Protein AF-A0A4Q6EXR0-F1 (afdb_monomer)

Nearest PDB structures (foldseek):
  5t9a-assembly3_C  TM=2.534E-01  e=2.395E-01  Bacteroides uniformis
  8f90-assembly4_D  TM=4.554E-01  e=8.124E+00  Suipraeoptans intestinalis
  5t9g-assembly1_A  TM=2.346E-01  e=8.260E-01  Bacteroides uniformis
  8f9l-assembly2_B  TM=4.026E-01  e=9.371E+00  Gemella massiliensis

Foldseek 3Di:
DDDDDDPDPDDPDPPPPPPPPDQDWFDDDQWQKTWDFKWKFWDDADAFPFFRVWHFKIKIKIKIWMAGPPPRATDFQFFKFKDQVPDTADWPDRTQHPRNMTMGMDMGGDQLQEEWAWEWGKIKIATPDPIHDITIWIWTATRNDGTGVRIGGCSGVNGDPRHDYDRDDDDPRDPQFAKDWFKKKWKWFADPQKIKIKIKTWIWGWHAYPVRDIDTHTTQGHFWFKKKFKWWQDPVGIGTQWDIDTDGGQIGDRNMGMDMDMIGGPDDDDQAIWIKMWIKIQTPGPPPSHGIWTFIFTQGGNPDRMTIDIGTTPTDDPPDPDPPPPPD

Secondary structure (DSSP, 8-state):
--------------------PPP--B--TT-SEEEPPPEEEEEP--B-SS-TTSBSEEEEEEEEEEEETTT--B--S-BEEEEETTEEPPBS-SB--TTSEEEEEEEEE--TTSPP-PEEEEEEEEE-SSS--EEEEEEEE-TTS-BGGGEEEHHHH---TT-EESS---PPPPTTSEEEEEEEEEEEEEETTEEEEEEEEEEEEEEE-TTS-EEEEEP-S-EEEEEEEEEEEETTEEEE-BPPEEEEEEEEETTEEEEEEEEEB-S---TTPEEEEEEEEEE--TTS-SPPEEEEEEEEE--SSEEEEEEE-EEPPPS--PPP----

Sequence (328 aa):
MRISSLLVLCLLMAQGCSRGGPAELAGGAGATFLSDPVTGEADETVSAAAFSDIPKERLINFTACLKDVAVQQSVVGVPFKVMNGSQALPMRTSLSDQAGCVRWTETFAFEATRKETFYEIERTIQATAQHQGEITVKLGINPWLKGSAAVRDLSVRGAPETSKIGQSAAQPADDSVGLLVEAVDTNLDIRGAAAQLRLSFEPKLRRLDLSGAAVNQPLTKGSFNVRAQVLAITPEGTVPFTSELSVAAAEFKASNVRVEGDVKLLRKIRRESTLELDFVAEPLDSTGQLKAVHGRVPLGRLSGLSLSARRELKIEKSPYAAPAANLS

Mean predicted aligned error: 9.79 Å

Structure (mmCIF, N/CA/C/O backbone):
data_AF-A0A4Q6EXR0-F1
#
_entry.id   AF-A0A4Q6EXR0-F1
#
loop_
_atom_site.group_PDB
_atom_site.id
_atom_site.type_symbol
_atom_site.label_atom_id
_atom_site.label_alt_id
_atom_site.label_comp_id
_atom_site.label_asym_id
_atom_site.label_entity_id
_atom_site.label_seq_id
_atom_site.pdbx_PDB_ins_code
_atom_site.Cartn_x
_atom_site.Cartn_y
_atom_site.Cartn_z
_atom_site.occupancy
_atom_site.B_iso_or_equiv
_atom_site.auth_seq_id
_atom_site.auth_comp_id
_atom_site.auth_asym_id
_atom_site.auth_atom_id
_atom_site.pdbx_PDB_model_num
ATOM 1 N N . MET A 1 1 ? 34.438 -55.466 37.076 1.00 38.88 1 MET A N 1
ATOM 2 C CA . MET A 1 1 ? 35.371 -54.328 37.233 1.00 38.88 1 MET A CA 1
ATOM 3 C C . MET A 1 1 ? 34.997 -53.279 36.189 1.00 38.88 1 MET A C 1
ATOM 5 O O . MET A 1 1 ? 34.976 -53.649 35.027 1.00 38.88 1 MET A O 1
ATOM 9 N N . ARG A 1 2 ? 34.704 -52.039 36.636 1.00 40.00 2 ARG A N 1
ATOM 10 C CA . ARG A 1 2 ? 34.446 -50.773 35.887 1.00 40.00 2 ARG A CA 1
ATOM 11 C C . ARG A 1 2 ? 33.219 -50.801 34.948 1.00 40.00 2 ARG A C 1
ATOM 13 O O . ARG A 1 2 ? 33.273 -51.453 33.921 1.00 40.00 2 ARG A O 1
ATOM 20 N N . ILE A 1 3 ? 32.028 -50.271 35.261 1.00 47.53 3 ILE A N 1
ATOM 21 C CA . ILE A 1 3 ? 31.556 -48.996 35.863 1.00 47.53 3 ILE A CA 1
ATOM 22 C C . ILE A 1 3 ? 31.913 -47.751 35.025 1.00 47.53 3 ILE A C 1
ATOM 24 O O . ILE A 1 3 ? 33.088 -47.464 34.822 1.00 47.53 3 ILE A O 1
ATOM 28 N N . SER A 1 4 ? 30.853 -47.007 34.668 1.00 47.31 4 SER A N 1
ATOM 29 C CA . SER A 1 4 ? 30.782 -45.562 34.378 1.00 47.31 4 SER A CA 1
ATOM 30 C C . SER A 1 4 ? 30.910 -45.088 32.930 1.00 47.31 4 SER A C 1
ATOM 32 O O . SER A 1 4 ? 32.007 -44.884 32.426 1.00 47.31 4 SER A O 1
ATOM 34 N N . SER A 1 5 ? 29.765 -44.749 32.327 1.00 48.91 5 SER A N 1
ATOM 35 C CA . SER A 1 5 ? 29.552 -43.484 31.591 1.00 48.91 5 SER A CA 1
ATOM 36 C C . SER A 1 5 ? 28.054 -43.299 31.335 1.00 48.91 5 SER A C 1
ATOM 38 O O . SER A 1 5 ? 27.548 -43.497 30.238 1.00 48.91 5 SER A O 1
ATOM 40 N N . LEU A 1 6 ? 27.334 -42.985 32.412 1.00 51.06 6 LEU A N 1
ATOM 41 C CA . LEU A 1 6 ? 25.896 -42.728 32.447 1.00 51.06 6 LEU A CA 1
ATOM 42 C C . LEU A 1 6 ? 25.730 -41.380 33.159 1.00 51.06 6 LEU A C 1
ATOM 44 O O . LEU A 1 6 ? 25.493 -41.336 34.359 1.00 51.06 6 LEU A O 1
ATOM 48 N N . LEU A 1 7 ? 26.048 -40.283 32.459 1.00 51.28 7 LEU A N 1
ATOM 49 C CA . LEU A 1 7 ? 26.020 -38.931 33.037 1.00 51.28 7 LEU A CA 1
ATOM 50 C C . LEU A 1 7 ? 26.013 -37.826 31.962 1.00 51.28 7 LEU A C 1
ATOM 52 O O . LEU A 1 7 ? 26.856 -36.943 31.964 1.00 51.28 7 LEU A O 1
ATOM 56 N N . VAL A 1 8 ? 25.057 -37.867 31.027 1.00 52.81 8 VAL A N 1
ATOM 57 C CA . VAL A 1 8 ? 24.700 -36.704 30.179 1.00 52.81 8 VAL A CA 1
ATOM 58 C C . VAL A 1 8 ? 23.183 -36.698 29.942 1.00 52.81 8 VAL A C 1
ATOM 60 O O . VAL A 1 8 ? 22.704 -36.779 28.817 1.00 52.81 8 VAL A O 1
ATOM 63 N N . LEU A 1 9 ? 22.393 -36.697 31.019 1.00 48.09 9 LEU A N 1
ATOM 64 C CA . LEU A 1 9 ? 20.929 -36.624 30.926 1.00 48.09 9 LEU A CA 1
ATOM 65 C C . LEU A 1 9 ? 20.337 -35.900 32.146 1.00 48.09 9 LEU A C 1
ATOM 67 O O . LEU A 1 9 ? 19.616 -36.501 32.928 1.00 48.09 9 LEU A O 1
ATOM 71 N N . CYS A 1 10 ? 20.702 -34.629 32.358 1.00 49.69 10 CYS A N 1
ATOM 72 C CA . CYS A 1 10 ? 20.098 -33.788 33.408 1.00 49.69 10 CYS A CA 1
ATOM 73 C C . CYS A 1 10 ? 20.337 -32.278 33.180 1.00 49.69 10 CYS A C 1
ATOM 75 O O . CYS A 1 10 ? 20.777 -31.568 34.076 1.00 49.69 10 CYS A O 1
ATOM 77 N N . LEU A 1 11 ? 20.091 -31.770 31.966 1.00 46.53 11 LEU A N 1
ATOM 78 C CA . LEU A 1 11 ? 20.246 -30.334 31.654 1.00 46.53 11 LEU A CA 1
ATOM 79 C C . LEU A 1 11 ? 19.143 -29.798 30.720 1.00 46.53 11 LEU A C 1
ATOM 81 O O . LEU A 1 11 ? 19.375 -28.940 29.879 1.00 46.53 11 LEU A O 1
ATOM 85 N N . LEU A 1 12 ? 17.918 -30.310 30.875 1.00 53.00 12 LEU A N 1
ATOM 86 C CA . LEU A 1 12 ? 16.727 -29.854 30.148 1.00 53.00 12 LEU A CA 1
ATOM 87 C C . LEU A 1 12 ? 15.515 -29.839 31.091 1.00 53.00 12 LEU A C 1
ATOM 89 O O . LEU A 1 12 ? 14.684 -30.719 30.972 1.00 53.00 12 LEU A O 1
ATOM 93 N N . MET A 1 13 ? 15.422 -28.904 32.044 1.00 52.50 13 MET A N 1
ATOM 94 C CA . MET A 1 13 ? 14.148 -28.519 32.700 1.00 52.50 13 MET A CA 1
ATOM 95 C C . MET A 1 13 ? 14.311 -27.206 33.496 1.00 52.50 13 MET A C 1
ATOM 97 O O . MET A 1 13 ? 14.107 -27.160 34.704 1.00 52.50 13 MET A O 1
ATOM 101 N N . ALA A 1 14 ? 14.705 -26.116 32.839 1.00 50.25 14 ALA A N 1
ATOM 102 C CA . ALA A 1 14 ? 14.593 -24.777 33.433 1.00 50.25 14 ALA A CA 1
ATOM 103 C C . ALA A 1 14 ? 14.253 -23.715 32.376 1.00 50.25 14 ALA A C 1
ATOM 105 O O . ALA A 1 14 ? 14.787 -22.613 32.376 1.00 50.25 14 ALA A O 1
ATOM 106 N N . GLN A 1 15 ? 13.346 -24.047 31.455 1.00 48.62 15 GLN A N 1
ATOM 107 C CA . GLN A 1 15 ? 12.577 -23.034 30.732 1.00 48.62 15 GLN A CA 1
ATOM 108 C C . GLN A 1 15 ? 11.402 -22.665 31.639 1.00 48.62 15 GLN A C 1
ATOM 110 O O . GLN A 1 15 ? 10.310 -23.224 31.540 1.00 48.62 15 GLN A O 1
ATOM 115 N N . GLY A 1 16 ? 11.671 -21.778 32.600 1.00 46.38 16 GLY A N 1
ATOM 116 C CA . GLY A 1 16 ? 10.631 -21.125 33.375 1.00 46.38 16 GLY A CA 1
ATOM 117 C C . GLY A 1 16 ? 9.731 -20.367 32.411 1.00 46.38 16 GLY A C 1
ATOM 118 O O . GLY A 1 16 ? 10.088 -19.291 31.939 1.00 46.38 16 GLY A O 1
ATOM 119 N N . CYS A 1 17 ? 8.571 -20.946 32.103 1.00 52.94 17 CYS A N 1
ATOM 120 C CA . CYS A 1 17 ? 7.465 -20.220 31.508 1.00 52.94 17 CYS A CA 1
ATOM 121 C C . CYS A 1 17 ? 7.062 -19.137 32.511 1.00 52.94 17 CYS A C 1
ATOM 123 O O . CYS A 1 17 ? 6.238 -19.375 33.394 1.00 52.94 17 CYS A O 1
ATOM 125 N N . SER A 1 18 ? 7.668 -17.955 32.391 1.00 45.12 18 SER A N 1
ATOM 126 C CA . SER A 1 18 ? 7.102 -16.716 32.903 1.00 45.12 18 SER A CA 1
ATOM 127 C C . SER A 1 18 ? 5.773 -16.533 32.178 1.00 45.12 18 SER A C 1
ATOM 129 O O . SER A 1 18 ? 5.696 -15.970 31.087 1.00 45.12 18 SER A O 1
ATOM 131 N N . ARG A 1 19 ? 4.718 -17.139 32.730 1.00 46.19 19 ARG A N 1
ATOM 132 C CA . ARG A 1 19 ? 3.349 -16.768 32.408 1.00 46.19 19 ARG A CA 1
ATOM 133 C C . ARG A 1 19 ? 3.259 -15.301 32.789 1.00 46.19 19 ARG A C 1
ATOM 135 O O . ARG A 1 19 ? 3.306 -14.983 33.976 1.00 46.19 19 ARG A O 1
ATOM 142 N N . GLY A 1 20 ? 3.187 -14.435 31.777 1.00 42.69 20 GLY A N 1
ATOM 143 C CA . GLY A 1 20 ? 2.791 -13.048 31.967 1.00 42.69 20 GLY A CA 1
ATOM 144 C C . GLY A 1 20 ? 1.595 -13.022 32.914 1.00 42.69 20 GLY A C 1
ATOM 145 O O . GLY A 1 20 ? 0.695 -13.860 32.786 1.00 42.69 20 GLY A O 1
ATOM 146 N N . GLY A 1 21 ? 1.662 -12.153 33.923 1.00 45.41 21 GLY A N 1
ATOM 147 C CA . GLY A 1 21 ? 0.609 -12.022 34.922 1.00 45.41 21 GLY A CA 1
ATOM 148 C C . GLY A 1 21 ? -0.765 -11.844 34.264 1.00 45.41 21 GLY A C 1
ATOM 149 O O . GLY A 1 21 ? -0.837 -11.476 33.087 1.00 45.41 21 GLY A O 1
ATOM 150 N N . PRO A 1 22 ? -1.857 -12.145 34.988 1.00 51.88 22 PRO A N 1
ATOM 151 C CA . PRO A 1 22 ? -3.204 -11.928 34.474 1.00 51.88 22 PRO A CA 1
ATOM 152 C C . PRO A 1 22 ? -3.295 -10.502 33.929 1.00 51.88 22 PRO A C 1
ATOM 154 O O . PRO A 1 22 ? -2.917 -9.560 34.622 1.00 51.88 22 PRO A O 1
ATOM 157 N N . ALA A 1 23 ? -3.713 -10.377 32.667 1.00 54.84 23 ALA A N 1
ATOM 158 C CA . ALA A 1 23 ? -3.855 -9.092 32.002 1.00 54.84 23 ALA A CA 1
ATOM 159 C C . ALA A 1 23 ? -4.696 -8.171 32.893 1.00 54.84 23 ALA A C 1
ATOM 161 O O . ALA A 1 23 ? -5.837 -8.501 33.219 1.00 54.84 23 ALA A O 1
ATOM 162 N N . GLU A 1 24 ? -4.103 -7.065 33.333 1.00 55.72 24 GLU A N 1
ATOM 163 C CA . GLU A 1 24 ? -4.786 -6.075 34.151 1.00 55.72 24 GLU A CA 1
ATOM 164 C C . GLU A 1 24 ? -5.879 -5.444 33.283 1.00 55.72 24 GLU A C 1
ATOM 166 O O . GLU A 1 24 ? -5.607 -4.817 32.258 1.00 55.72 24 GLU A O 1
ATOM 171 N N . LEU A 1 25 ? -7.134 -5.723 33.630 1.00 63.66 25 LEU A N 1
ATOM 172 C CA . LEU A 1 25 ? -8.294 -5.206 32.914 1.00 63.66 25 LEU A CA 1
ATOM 173 C C . LEU A 1 25 ? -8.310 -3.682 33.064 1.00 63.66 25 LEU A C 1
ATOM 175 O O . LEU A 1 25 ? -8.072 -3.165 34.155 1.00 63.66 25 LEU A O 1
ATOM 179 N N . ALA A 1 26 ? -8.592 -2.960 31.978 1.00 64.38 26 ALA A N 1
ATOM 180 C CA . ALA A 1 26 ? -8.622 -1.501 31.994 1.00 64.38 26 ALA A CA 1
ATOM 181 C C . ALA A 1 26 ? -9.776 -1.002 32.887 1.00 64.38 26 ALA A C 1
ATOM 183 O O . ALA A 1 26 ? -10.931 -0.956 32.461 1.00 64.38 26 ALA A O 1
ATOM 184 N N . GLY A 1 27 ? -9.460 -0.665 34.140 1.00 61.44 27 GLY A N 1
ATOM 185 C CA . GLY A 1 27 ? -10.360 -0.024 35.097 1.00 61.44 27 GLY A CA 1
ATOM 186 C C . GLY A 1 27 ? -10.093 1.479 35.167 1.00 61.44 27 GLY A C 1
ATOM 187 O O . GLY A 1 27 ? -8.946 1.908 35.273 1.00 61.44 27 GLY A O 1
ATOM 188 N N . GLY A 1 28 ? -11.150 2.286 35.089 1.00 72.50 28 GLY A N 1
ATOM 189 C CA . GLY A 1 28 ? -11.081 3.744 35.200 1.00 72.50 28 GLY A CA 1
ATOM 190 C C . GLY A 1 28 ? -11.600 4.250 36.546 1.00 72.50 28 GLY A C 1
ATOM 191 O O . GLY A 1 28 ? -12.336 3.556 37.251 1.00 72.50 28 GLY A O 1
ATOM 192 N N . ALA A 1 29 ? -11.214 5.472 36.921 1.00 74.06 29 ALA A N 1
ATOM 193 C CA . ALA A 1 29 ? -11.637 6.081 38.179 1.00 74.06 29 ALA A CA 1
ATOM 194 C C . ALA A 1 29 ? -13.172 6.213 38.233 1.00 74.06 29 ALA A C 1
ATOM 196 O O . ALA A 1 29 ? -13.780 6.897 37.413 1.00 74.06 29 ALA A O 1
ATOM 197 N N . GLY A 1 30 ? -13.804 5.544 39.203 1.00 86.88 30 GLY A N 1
ATOM 198 C CA . GLY A 1 30 ? -15.260 5.565 39.385 1.00 86.88 30 GLY A CA 1
ATOM 199 C C . GLY A 1 30 ? -16.055 4.702 38.397 1.00 86.88 30 GLY A C 1
ATOM 200 O O . GLY A 1 30 ? -17.284 4.763 38.411 1.00 86.88 30 GLY A O 1
ATOM 201 N N . ALA A 1 31 ? -15.393 3.897 37.557 1.00 94.31 31 ALA A N 1
ATOM 202 C CA . ALA A 1 31 ? -16.069 2.965 36.664 1.00 94.31 31 ALA A CA 1
ATOM 203 C C . ALA A 1 31 ? -16.613 1.749 37.430 1.00 94.31 31 ALA A C 1
ATOM 205 O O . ALA A 1 31 ? -15.899 1.076 38.168 1.00 94.31 31 ALA A O 1
ATOM 206 N N . THR A 1 32 ? -17.889 1.441 37.213 1.00 96.38 32 THR A N 1
ATOM 207 C CA . THR A 1 32 ? -18.558 0.225 37.739 1.00 96.38 32 THR A CA 1
ATOM 208 C C . THR A 1 32 ? -18.461 -0.966 36.780 1.00 96.38 32 THR A C 1
ATOM 210 O O . THR A 1 32 ? -19.086 -2.004 36.982 1.00 96.38 32 THR A O 1
ATOM 213 N N . PHE A 1 33 ? -17.684 -0.808 35.715 1.00 96.38 33 PHE A N 1
ATOM 214 C CA . PHE A 1 33 ? -17.473 -1.792 34.668 1.00 96.38 33 PHE A CA 1
ATOM 215 C C . PHE A 1 33 ? -16.001 -1.785 34.246 1.00 96.38 33 PHE A C 1
ATOM 217 O O . PHE A 1 33 ? -15.275 -0.817 34.472 1.00 96.38 33 PHE A O 1
ATOM 224 N N . LEU A 1 34 ? -15.578 -2.879 33.628 1.00 95.62 34 LEU A N 1
ATOM 225 C CA . LEU A 1 34 ? -14.254 -3.073 33.051 1.00 95.62 34 LEU A CA 1
ATOM 226 C C . LEU A 1 34 ? -14.391 -3.565 31.609 1.00 95.62 34 LEU A C 1
ATOM 228 O O . LEU A 1 34 ? -15.435 -4.107 31.239 1.00 95.62 34 LEU A O 1
ATOM 232 N N . SER A 1 35 ? -13.352 -3.382 30.795 1.00 95.38 35 SER A N 1
ATOM 233 C CA . SER A 1 35 ? -13.303 -3.938 29.437 1.00 95.38 35 SER A CA 1
ATOM 234 C C . SER A 1 35 ? -12.391 -5.153 29.387 1.00 95.38 35 SER A C 1
ATOM 236 O O . SER A 1 35 ? -11.255 -5.102 29.862 1.00 95.38 35 SER A O 1
ATOM 238 N N . ASP A 1 36 ? -12.865 -6.209 28.732 1.00 94.81 36 ASP A N 1
ATOM 239 C CA . ASP A 1 36 ? -11.988 -7.218 28.145 1.00 94.81 36 ASP A CA 1
ATOM 240 C C . ASP A 1 36 ? -11.068 -6.565 27.092 1.00 94.81 36 ASP A C 1
ATOM 242 O O . ASP A 1 36 ? -11.384 -5.475 26.596 1.00 94.81 36 ASP A O 1
ATOM 246 N N . PRO A 1 37 ? -9.946 -7.214 26.724 1.00 95.00 37 PRO A N 1
ATOM 247 C CA . PRO A 1 37 ? -9.026 -6.680 25.728 1.00 95.00 37 PRO A CA 1
ATOM 248 C C . PRO A 1 37 ? -9.751 -6.284 24.444 1.00 95.00 37 PRO A C 1
ATOM 250 O O . PRO A 1 37 ? -10.480 -7.087 23.853 1.00 95.00 37 PRO A O 1
ATOM 253 N N . VAL A 1 38 ? -9.537 -5.047 24.007 1.00 96.19 38 VAL A N 1
ATOM 254 C CA . VAL A 1 38 ? -10.178 -4.531 22.802 1.00 96.19 38 VAL A CA 1
ATOM 255 C C . VAL A 1 38 ? -9.613 -5.258 21.592 1.00 96.19 38 VAL A C 1
ATOM 257 O O . VAL A 1 38 ? -8.400 -5.386 21.407 1.00 96.19 38 VAL A O 1
ATOM 260 N N . THR A 1 39 ? -10.515 -5.722 20.738 1.00 96.56 39 THR A N 1
ATOM 261 C CA . THR A 1 39 ? -10.175 -6.327 19.452 1.00 96.56 39 THR A CA 1
ATOM 262 C C . THR A 1 39 ? -10.633 -5.413 18.331 1.00 96.56 39 THR A C 1
ATOM 264 O O . THR A 1 39 ? -11.492 -4.548 18.518 1.00 96.56 39 THR A O 1
ATOM 267 N N . GLY A 1 40 ? -10.069 -5.592 17.145 1.00 95.56 40 GLY A N 1
ATOM 268 C CA . GLY A 1 40 ? -10.618 -4.954 15.967 1.00 95.56 40 GLY A CA 1
ATOM 269 C C . GLY A 1 40 ? -10.225 -5.675 14.700 1.00 95.56 40 GLY A C 1
ATOM 270 O O . GLY A 1 40 ? -9.273 -6.448 14.695 1.00 95.56 40 GLY A O 1
ATOM 271 N N . GLU A 1 41 ? -10.981 -5.426 13.643 1.00 95.00 41 GLU A N 1
ATOM 272 C CA . GLU A 1 41 ? -10.762 -5.994 12.322 1.00 95.00 41 GLU A CA 1
ATOM 273 C C . GLU A 1 41 ? -10.633 -4.855 11.316 1.00 95.00 41 GLU A C 1
ATOM 275 O O . GLU A 1 41 ? -11.490 -3.973 11.234 1.00 95.00 41 GLU A O 1
ATOM 280 N N . ALA A 1 42 ? -9.515 -4.851 10.594 1.00 92.69 42 ALA A N 1
ATOM 281 C CA . ALA A 1 42 ? -9.250 -3.890 9.540 1.00 92.69 42 ALA A CA 1
ATOM 282 C C . ALA A 1 42 ? -9.763 -4.417 8.196 1.00 92.69 42 ALA A C 1
ATOM 284 O O . ALA A 1 42 ? -9.252 -5.421 7.685 1.00 92.69 42 ALA A O 1
ATOM 285 N N . ASP A 1 43 ? -10.724 -3.695 7.623 1.00 87.81 43 ASP A N 1
ATOM 286 C CA . ASP A 1 43 ? -11.343 -3.998 6.334 1.00 87.81 43 ASP A CA 1
ATOM 287 C C . ASP A 1 43 ? -10.692 -3.215 5.184 1.00 87.81 43 ASP A C 1
ATOM 289 O O . ASP A 1 43 ? -9.869 -2.312 5.374 1.00 87.81 43 ASP A O 1
ATOM 293 N N . GLU A 1 44 ? -11.005 -3.599 3.946 1.00 70.38 44 GLU A N 1
ATOM 294 C CA . GLU A 1 44 ? -10.554 -2.873 2.757 1.00 70.38 44 GLU A CA 1
ATOM 295 C C . GLU A 1 44 ? -11.186 -1.486 2.637 1.00 70.38 44 GLU A C 1
ATOM 297 O O . GLU A 1 44 ? -12.238 -1.194 3.202 1.00 70.38 44 GLU A O 1
ATOM 302 N N . THR A 1 45 ? -10.493 -0.601 1.925 1.00 69.62 45 THR A N 1
ATOM 303 C CA . THR A 1 45 ? -10.755 0.834 1.948 1.00 69.62 45 THR A CA 1
ATOM 304 C C . THR A 1 45 ? -10.905 1.488 0.606 1.00 69.62 45 THR A C 1
ATOM 306 O O . THR A 1 45 ? -10.625 0.907 -0.438 1.00 69.62 45 THR A O 1
ATOM 309 N N . VAL A 1 46 ? -11.346 2.746 0.678 1.00 62.38 46 VAL A N 1
ATOM 310 C CA . VAL A 1 46 ? -11.378 3.695 -0.424 1.00 62.38 46 VAL A CA 1
ATOM 311 C C . VAL A 1 46 ? -9.956 3.885 -0.945 1.00 62.38 46 VAL A C 1
ATOM 313 O O . VAL A 1 46 ? -9.080 4.471 -0.302 1.00 62.38 46 VAL A O 1
ATOM 316 N N . SER A 1 47 ? -9.714 3.324 -2.116 1.00 63.38 47 SER A N 1
ATOM 317 C CA . SER A 1 47 ? -8.439 3.401 -2.800 1.00 63.38 47 SER A CA 1
ATOM 318 C C . SER A 1 47 ? -8.291 4.699 -3.594 1.00 63.38 47 SER A C 1
ATOM 320 O O . SER A 1 47 ? -9.276 5.390 -3.868 1.00 63.38 47 SER A O 1
ATOM 322 N N . ALA A 1 48 ? -7.070 5.037 -4.020 1.00 62.72 48 ALA A N 1
ATOM 323 C CA . ALA A 1 48 ? -6.886 6.121 -4.985 1.00 62.72 48 ALA A CA 1
ATOM 324 C C . ALA A 1 48 ? -7.677 5.842 -6.282 1.00 62.72 48 A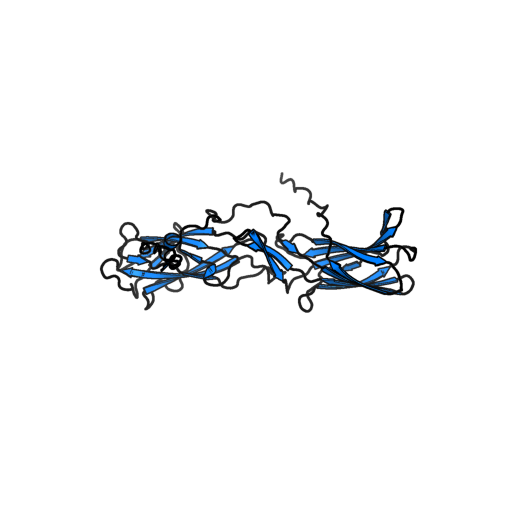LA A C 1
ATOM 326 O O . ALA A 1 48 ? -7.775 4.695 -6.716 1.00 62.72 48 ALA A O 1
ATOM 327 N N . ALA A 1 49 ? -8.225 6.894 -6.908 1.00 68.31 49 ALA A N 1
ATOM 328 C CA . ALA A 1 49 ? -9.034 6.765 -8.125 1.00 68.31 49 ALA A CA 1
ATOM 329 C C . ALA A 1 49 ? -8.246 6.154 -9.298 1.00 68.31 49 ALA A C 1
ATOM 331 O O . ALA A 1 49 ? -8.801 5.368 -10.058 1.00 68.31 49 ALA A O 1
ATOM 332 N N . ALA A 1 50 ? -6.954 6.485 -9.417 1.00 75.62 50 ALA A N 1
ATOM 333 C CA . ALA A 1 50 ? -6.076 5.913 -10.435 1.00 75.62 50 ALA A CA 1
ATOM 334 C C . ALA A 1 50 ? -5.528 4.538 -10.010 1.00 75.62 50 ALA A C 1
ATOM 336 O O . ALA A 1 50 ? -5.668 3.565 -10.741 1.00 75.62 50 ALA A O 1
ATOM 337 N N . PHE A 1 51 ? -4.952 4.424 -8.811 1.00 84.81 51 PHE A N 1
ATOM 338 C CA . PHE A 1 51 ? -4.313 3.196 -8.326 1.00 84.81 51 PHE A CA 1
ATOM 339 C C . PHE A 1 51 ? -5.132 2.547 -7.209 1.00 84.81 51 PHE A C 1
ATOM 341 O O . PHE A 1 51 ? -4.919 2.831 -6.029 1.00 84.81 51 PHE A O 1
ATOM 348 N N . SER A 1 52 ? -6.061 1.651 -7.564 1.00 84.50 52 SER A N 1
ATOM 349 C CA . SER A 1 52 ? -6.957 1.074 -6.554 1.00 84.50 52 SER A CA 1
ATOM 350 C C . SER A 1 52 ? -6.259 0.145 -5.549 1.00 84.50 52 SER A C 1
ATOM 352 O O . SER A 1 52 ? -6.783 -0.140 -4.479 1.00 84.50 52 SER A O 1
ATOM 354 N N . ASP A 1 53 ? -5.068 -0.341 -5.889 1.00 87.06 53 ASP A N 1
ATOM 355 C CA . ASP A 1 53 ? -4.283 -1.225 -5.021 1.00 87.06 53 ASP A CA 1
ATOM 356 C C . ASP A 1 53 ? -3.496 -0.457 -3.950 1.00 87.06 53 ASP A C 1
ATOM 358 O O . ASP A 1 53 ? -2.865 -1.068 -3.085 1.00 87.06 53 ASP A O 1
ATOM 362 N N . ILE A 1 54 ? -3.538 0.880 -4.005 1.00 87.94 54 ILE A N 1
ATOM 363 C CA . ILE A 1 54 ? -2.871 1.778 -3.068 1.00 87.94 54 ILE A CA 1
ATOM 364 C C . ILE A 1 54 ? -3.938 2.396 -2.156 1.00 87.94 54 ILE A C 1
ATOM 366 O O . ILE A 1 54 ? -4.612 3.363 -2.537 1.00 87.94 54 ILE A O 1
ATOM 370 N N . PRO A 1 55 ? -4.143 1.821 -0.958 1.00 86.50 55 PRO A N 1
ATOM 371 C CA . PRO A 1 55 ? -5.086 2.361 0.009 1.00 86.50 55 PRO A CA 1
ATOM 372 C C . PRO A 1 55 ? -4.566 3.684 0.580 1.00 86.50 55 PRO A C 1
ATOM 374 O O . PRO A 1 55 ? -3.380 3.823 0.873 1.00 86.50 55 PRO A O 1
ATOM 377 N N . LYS A 1 56 ? -5.473 4.642 0.775 1.00 86.62 56 LYS A N 1
ATOM 378 C CA . LYS A 1 56 ? -5.183 5.910 1.473 1.00 86.62 56 LYS A CA 1
ATOM 379 C C . LYS A 1 56 ? -5.680 5.934 2.901 1.00 86.62 56 LYS A C 1
ATOM 381 O O . LYS A 1 56 ? -5.242 6.737 3.715 1.00 86.62 56 LYS A O 1
ATOM 386 N N . GLU A 1 57 ? -6.661 5.100 3.172 1.00 90.12 57 GLU A N 1
ATOM 387 C CA . GLU A 1 57 ? -7.349 5.045 4.442 1.00 90.12 57 GLU A CA 1
ATOM 388 C C . GLU A 1 57 ? -7.449 3.589 4.869 1.00 90.12 57 GLU A C 1
ATOM 390 O O . GLU A 1 57 ? -7.314 2.696 4.032 1.00 90.12 57 GLU A O 1
ATOM 395 N N . ARG A 1 58 ? -7.675 3.324 6.155 1.00 92.25 58 ARG A N 1
ATOM 396 C CA . ARG A 1 58 ? -8.049 2.009 6.680 1.00 92.25 58 ARG A CA 1
ATOM 397 C C . ARG A 1 58 ? -9.317 2.126 7.520 1.00 92.25 58 ARG A C 1
ATOM 399 O O . ARG A 1 58 ? -9.315 2.894 8.475 1.00 92.25 58 ARG A O 1
ATOM 406 N N . LEU A 1 59 ? -10.367 1.376 7.185 1.00 93.50 59 LEU A N 1
ATOM 407 C CA . LEU A 1 59 ? -11.565 1.253 8.012 1.00 93.50 59 LEU A CA 1
ATOM 408 C C . LEU A 1 59 ? -11.313 0.162 9.047 1.00 93.50 59 LEU A C 1
ATOM 410 O O . LEU A 1 59 ? -10.904 -0.943 8.687 1.00 93.50 59 LEU A O 1
ATOM 414 N N . ILE A 1 60 ? -11.532 0.472 10.318 1.00 95.06 60 ILE A N 1
ATOM 415 C CA . ILE A 1 60 ? -11.299 -0.462 11.415 1.00 95.06 60 ILE A CA 1
ATOM 416 C C . ILE A 1 60 ? -12.554 -0.560 12.261 1.00 95.06 60 ILE A C 1
ATOM 418 O O . ILE A 1 60 ? -13.050 0.444 12.772 1.00 95.06 60 ILE A O 1
ATOM 422 N N . ASN A 1 61 ? -13.040 -1.787 12.416 1.00 95.69 61 ASN A N 1
ATOM 423 C CA . ASN A 1 61 ? -14.167 -2.115 13.271 1.00 95.69 61 ASN A CA 1
ATOM 424 C C . ASN A 1 61 ? -13.641 -2.588 14.618 1.00 95.69 61 ASN A C 1
ATOM 426 O O . ASN A 1 61 ? -13.012 -3.640 14.701 1.00 95.69 61 ASN A O 1
ATOM 430 N N . PHE A 1 62 ? -13.905 -1.828 15.671 1.00 97.44 62 PHE A N 1
ATOM 431 C CA . PHE A 1 62 ? -13.489 -2.159 17.026 1.00 97.44 62 PHE A CA 1
ATOM 432 C C . PHE A 1 62 ? -14.602 -2.869 17.787 1.00 97.44 62 PHE A C 1
ATOM 434 O O . PHE A 1 62 ? -15.789 -2.594 17.595 1.00 97.44 62 PHE A O 1
ATOM 441 N N . THR A 1 63 ? -14.208 -3.763 18.688 1.00 97.69 63 THR A N 1
ATOM 442 C CA . THR A 1 63 ? -15.101 -4.433 19.632 1.00 97.69 63 THR A CA 1
ATOM 443 C C . THR A 1 63 ? -14.476 -4.421 21.022 1.00 97.69 63 THR A C 1
ATOM 445 O O . THR A 1 63 ? -13.365 -4.919 21.214 1.00 97.69 63 THR A O 1
ATOM 448 N N . ALA A 1 64 ? -15.217 -3.892 21.993 1.00 97.31 64 ALA A N 1
ATOM 449 C CA . ALA A 1 64 ? -14.874 -3.939 23.411 1.00 97.31 64 ALA A CA 1
ATOM 450 C C . ALA A 1 64 ? -16.020 -4.607 24.176 1.00 97.31 64 ALA A C 1
ATOM 452 O O . ALA A 1 64 ? -17.165 -4.166 24.070 1.00 97.31 64 ALA A O 1
ATOM 453 N N . CYS A 1 65 ? -15.731 -5.680 24.911 1.00 97.69 65 CYS A N 1
ATOM 454 C CA . CYS A 1 65 ? -16.728 -6.401 25.700 1.00 97.69 65 CYS A CA 1
ATOM 455 C C . CYS A 1 65 ? -16.614 -5.998 27.164 1.00 97.69 65 CYS A C 1
ATOM 457 O O . CYS A 1 65 ? -15.527 -6.014 27.736 1.00 97.69 65 CYS A O 1
ATOM 459 N N . LEU A 1 66 ? -17.735 -5.582 27.744 1.00 97.38 66 LEU A N 1
ATOM 460 C CA . LEU A 1 66 ? -17.782 -4.921 29.038 1.00 97.38 66 LEU A CA 1
ATOM 461 C C . LEU A 1 66 ? -18.329 -5.878 30.092 1.00 97.38 66 LEU A C 1
ATOM 463 O O . LEU A 1 66 ? -19.322 -6.572 29.856 1.00 97.38 66 LEU A O 1
ATOM 467 N N . LYS A 1 67 ? -17.698 -5.892 31.265 1.00 97.38 67 LYS A N 1
ATOM 468 C CA . LYS A 1 67 ? -18.129 -6.683 32.420 1.00 97.38 67 LYS A CA 1
ATOM 469 C C . LYS A 1 67 ? -18.355 -5.795 33.627 1.00 97.38 67 LYS A C 1
ATOM 471 O O . LYS A 1 67 ? -17.631 -4.827 33.836 1.00 97.38 67 LYS A O 1
ATOM 476 N N . ASP A 1 68 ? -19.350 -6.145 34.426 1.00 96.88 68 ASP A N 1
ATOM 477 C CA . ASP A 1 68 ? -19.591 -5.521 35.720 1.00 96.88 68 ASP A CA 1
ATOM 478 C C . ASP A 1 68 ? -18.444 -5.863 36.683 1.00 96.88 68 ASP A C 1
ATOM 480 O O . ASP A 1 68 ? -18.012 -7.015 36.763 1.00 96.88 68 ASP A O 1
ATOM 484 N N . VAL A 1 69 ? -17.936 -4.872 37.417 1.00 95.12 69 VAL A N 1
ATOM 485 C CA . VAL A 1 69 ? -16.795 -5.070 38.327 1.00 95.12 69 VAL A CA 1
ATOM 486 C C . VAL A 1 69 ? -17.159 -5.961 39.519 1.00 95.12 69 VAL A C 1
ATOM 488 O O . VAL A 1 69 ? -16.333 -6.769 39.949 1.00 95.12 69 VAL A O 1
ATOM 491 N N . ALA A 1 70 ? -18.374 -5.837 40.053 1.00 94.50 70 ALA A N 1
ATOM 492 C CA . ALA A 1 70 ? -18.811 -6.541 41.252 1.00 94.50 70 ALA A CA 1
ATOM 493 C C . ALA A 1 70 ? -19.121 -8.018 40.981 1.00 94.50 70 ALA A C 1
ATOM 495 O O . ALA A 1 70 ? -18.732 -8.875 41.773 1.00 94.50 70 ALA A O 1
ATOM 496 N N . VAL A 1 71 ? -19.804 -8.326 39.873 1.00 96.31 71 VAL A N 1
ATOM 497 C CA . VAL A 1 71 ? -20.249 -9.699 39.562 1.00 96.31 71 VAL A CA 1
ATOM 498 C C . VAL A 1 71 ? -19.485 -10.368 38.420 1.00 96.31 71 VAL A C 1
ATOM 500 O O . VAL A 1 71 ? -19.678 -11.561 38.192 1.00 96.31 71 VAL A O 1
ATOM 503 N N . GLN A 1 72 ? -18.614 -9.642 37.710 1.00 94.81 72 GLN A N 1
ATOM 504 C CA . GLN A 1 72 ? -17.814 -10.151 36.583 1.00 94.81 72 GLN A CA 1
ATOM 505 C C . GLN A 1 72 ? -18.660 -10.739 35.436 1.00 94.81 72 GLN A C 1
ATOM 507 O O . GLN A 1 72 ? -18.200 -11.591 34.674 1.00 94.81 72 GLN A O 1
ATOM 512 N N . GLN A 1 73 ? -19.908 -10.279 35.300 1.00 96.69 73 GLN A N 1
ATOM 513 C CA . GLN A 1 73 ? -20.836 -10.684 34.241 1.00 96.69 73 GLN A CA 1
ATOM 514 C C . GLN A 1 73 ? -20.861 -9.656 33.111 1.00 96.69 73 GLN A C 1
ATOM 516 O O . GLN A 1 73 ? -20.643 -8.469 33.350 1.00 96.69 73 GLN A O 1
ATOM 521 N N . SER A 1 74 ? -21.157 -10.110 31.890 1.00 97.62 74 SER A N 1
ATOM 522 C CA . SER A 1 74 ? -21.332 -9.233 30.729 1.00 97.62 74 SER A CA 1
ATOM 523 C C . SER A 1 74 ? -22.399 -8.167 30.983 1.00 97.62 74 SER A C 1
ATOM 525 O O . SER A 1 74 ? -23.510 -8.475 31.416 1.00 97.62 74 SER A O 1
ATOM 527 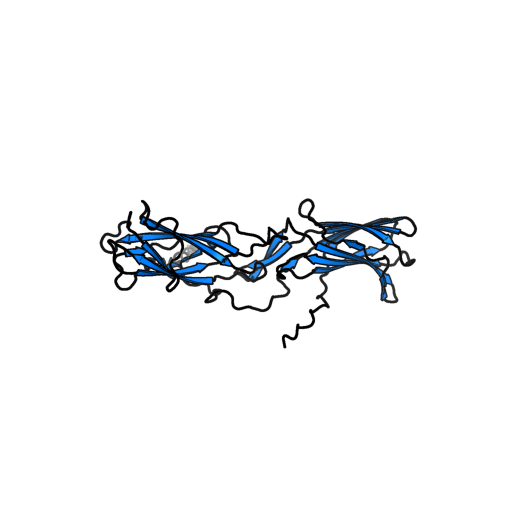N N . VAL A 1 75 ? -22.082 -6.917 30.653 1.00 97.25 75 VAL A N 1
ATOM 528 C CA . VAL A 1 75 ? -23.012 -5.789 30.762 1.00 97.25 75 VAL A CA 1
ATOM 529 C C . VAL A 1 75 ? -23.859 -5.722 29.494 1.00 97.25 75 VAL A C 1
ATOM 531 O O . VAL A 1 75 ? -23.405 -5.202 28.480 1.00 97.25 75 VAL A O 1
ATOM 534 N N . VAL A 1 76 ? -25.082 -6.255 29.523 1.00 98.00 76 VAL A N 1
ATOM 535 C CA . VAL A 1 76 ? -25.957 -6.421 28.342 1.00 98.00 76 VAL A CA 1
ATOM 536 C C . VAL A 1 76 ? -27.069 -5.371 28.303 1.00 98.00 76 VAL A C 1
ATOM 538 O O . VAL A 1 76 ? -27.726 -5.124 29.311 1.00 98.00 76 VAL A O 1
ATOM 541 N N . GLY A 1 77 ? -27.333 -4.792 27.125 1.00 97.25 77 GLY A N 1
ATOM 542 C CA . GLY A 1 77 ? -28.458 -3.876 26.907 1.00 97.25 77 GLY A CA 1
ATOM 543 C C . GLY A 1 77 ? -28.309 -2.508 27.578 1.00 97.25 77 GLY A C 1
ATOM 544 O O . GLY A 1 77 ? -29.302 -1.804 27.755 1.00 97.25 77 GLY A O 1
ATOM 545 N N . VAL A 1 78 ? -27.088 -2.126 27.952 1.00 97.06 78 VAL A N 1
ATOM 546 C CA . VAL A 1 78 ? -26.790 -0.856 28.627 1.00 97.06 78 VAL A CA 1
ATOM 547 C C . VAL A 1 78 ? -26.243 0.150 27.612 1.00 97.06 78 VAL A C 1
ATOM 549 O O . VAL A 1 78 ? -25.451 -0.237 26.748 1.00 97.06 78 VAL A O 1
ATOM 552 N N . PRO A 1 79 ? -26.641 1.434 27.680 1.00 97.38 79 PRO A N 1
ATOM 553 C CA . PRO A 1 79 ? -26.178 2.440 26.744 1.00 97.38 79 PRO A CA 1
ATOM 554 C C . PRO A 1 79 ? -24.785 2.976 27.106 1.00 97.38 79 PRO A C 1
ATOM 556 O O . PRO A 1 79 ? -24.555 3.511 28.196 1.00 97.38 79 PRO A O 1
ATOM 559 N N . PHE A 1 80 ? -23.881 2.925 26.134 1.00 97.31 80 PHE A N 1
ATOM 560 C CA . PHE A 1 80 ? -22.522 3.449 26.205 1.00 97.31 80 PHE A CA 1
ATOM 561 C C . PHE A 1 80 ? -22.255 4.464 25.093 1.00 97.31 80 PHE A C 1
ATOM 563 O O . PHE A 1 80 ? -22.931 4.494 24.062 1.00 97.31 80 PHE A O 1
ATOM 570 N N . LYS A 1 81 ? -21.226 5.284 25.305 1.00 97.19 81 LYS A N 1
ATOM 571 C CA . LYS A 1 81 ? -20.610 6.134 24.284 1.00 97.19 81 LYS A CA 1
ATOM 572 C C . LYS A 1 81 ? -19.123 5.828 24.199 1.00 97.19 81 LYS A C 1
ATOM 574 O O . LYS A 1 81 ? -18.484 5.625 25.228 1.00 97.19 81 LYS A O 1
ATOM 579 N N . VAL A 1 82 ? -18.577 5.839 22.987 1.00 97.50 82 VAL A N 1
ATOM 580 C CA . VAL A 1 82 ? -17.128 5.823 22.758 1.00 97.50 82 VAL A CA 1
ATOM 581 C C . VAL A 1 82 ? -16.699 7.224 22.352 1.00 97.50 82 VAL A C 1
ATOM 583 O O . VAL A 1 82 ? -17.270 7.806 21.432 1.00 97.50 82 VAL A O 1
ATOM 586 N N . MET A 1 83 ? -15.710 7.769 23.047 1.00 97.25 83 MET A N 1
ATOM 587 C CA . MET A 1 83 ? -15.260 9.147 22.904 1.00 97.25 83 MET A CA 1
ATOM 588 C C . MET A 1 83 ? -13.808 9.200 22.416 1.00 97.25 83 MET A C 1
ATOM 590 O O . MET A 1 83 ? -12.956 8.427 22.860 1.00 97.25 83 MET A O 1
ATOM 594 N N . ASN A 1 84 ? -13.524 10.150 21.527 1.00 95.56 84 ASN A N 1
ATOM 595 C CA . ASN A 1 84 ? -12.185 10.603 21.161 1.00 95.56 84 ASN A CA 1
ATOM 596 C C . ASN A 1 84 ? -12.010 12.030 21.707 1.00 95.56 84 ASN A C 1
ATOM 598 O O . ASN A 1 84 ? -12.484 13.001 21.109 1.00 95.56 84 ASN A O 1
ATOM 602 N N . GLY A 1 85 ? -11.426 12.149 22.902 1.00 93.00 85 GLY A N 1
ATOM 603 C CA . GLY A 1 85 ? -11.475 13.391 23.674 1.00 93.00 85 GLY A CA 1
ATOM 604 C C . GLY A 1 85 ? -12.924 13.779 23.983 1.00 93.00 85 GLY A C 1
ATOM 605 O O . GLY A 1 85 ? -13.671 13.001 24.568 1.00 93.00 85 GLY A O 1
ATOM 606 N N . SER A 1 86 ? -13.350 14.968 23.556 1.00 92.81 86 SER A N 1
ATOM 607 C CA . SER A 1 86 ? -14.730 15.443 23.750 1.00 92.81 86 SER A CA 1
ATOM 608 C C . SER A 1 86 ? -15.703 15.021 22.641 1.00 92.81 86 SER A C 1
ATOM 610 O O . SER A 1 86 ? -16.899 15.289 22.747 1.00 92.81 86 SER A O 1
ATOM 612 N N . GLN A 1 87 ? -15.224 14.378 21.572 1.00 96.00 87 GLN A N 1
ATOM 613 C CA . GLN A 1 87 ? -16.053 13.994 20.432 1.00 96.00 87 GLN A CA 1
ATOM 614 C C . GLN A 1 87 ? -16.575 12.563 20.587 1.00 96.00 87 GLN A C 1
ATOM 616 O O . GLN A 1 87 ? -15.790 11.628 20.728 1.00 96.00 87 GLN A O 1
ATOM 621 N N . ALA A 1 88 ? -17.893 12.377 20.498 1.00 95.62 88 ALA A N 1
ATOM 622 C CA . ALA A 1 88 ? -18.486 11.044 20.434 1.00 95.62 88 ALA A CA 1
ATOM 623 C C . ALA A 1 88 ? -18.260 10.420 19.049 1.00 95.62 88 ALA A C 1
ATOM 625 O O . ALA A 1 88 ? -18.511 11.057 18.023 1.00 95.62 88 ALA A O 1
ATOM 626 N N . LEU A 1 89 ? -17.793 9.175 19.027 1.00 95.56 89 LEU A N 1
ATOM 627 C CA . LEU A 1 89 ? -17.586 8.401 17.811 1.00 95.56 89 LEU A CA 1
ATOM 628 C C . LEU A 1 89 ? -18.883 7.715 17.361 1.00 95.56 89 LEU A C 1
ATOM 630 O O . LEU A 1 89 ? -19.720 7.358 18.196 1.00 95.56 89 LEU A O 1
ATOM 634 N N . PRO A 1 90 ? -19.060 7.498 16.047 1.00 92.50 90 PRO A N 1
ATOM 635 C CA . PRO A 1 90 ? -20.199 6.756 15.534 1.00 92.50 90 PRO A CA 1
ATOM 636 C C . PRO A 1 90 ? -20.128 5.294 15.992 1.00 92.50 90 PRO A C 1
ATOM 638 O O . PRO A 1 90 ? -19.196 4.555 15.671 1.00 92.50 90 PRO A O 1
ATOM 641 N N . MET A 1 91 ? -21.144 4.872 16.739 1.00 93.69 91 MET A N 1
ATOM 642 C CA . MET A 1 91 ? -21.321 3.488 17.170 1.00 93.69 91 MET A CA 1
ATOM 643 C C . MET A 1 91 ? -22.407 2.822 16.334 1.00 93.69 91 MET A C 1
ATOM 645 O O . MET A 1 91 ? -23.397 3.458 15.972 1.00 93.69 91 MET A O 1
ATOM 649 N N . ARG A 1 92 ? -22.257 1.521 16.068 1.00 87.44 92 ARG A N 1
ATOM 650 C CA . ARG A 1 92 ? -23.287 0.755 15.346 1.00 87.44 92 ARG A CA 1
ATOM 651 C C . ARG A 1 92 ? -24.591 0.685 16.143 1.00 87.44 92 ARG A C 1
ATOM 653 O O . ARG A 1 92 ? -25.676 0.763 15.573 1.00 87.44 92 ARG A O 1
ATOM 660 N N . THR A 1 93 ? -24.466 0.534 17.456 1.00 89.62 93 THR A N 1
ATOM 661 C CA . THR A 1 93 ? -25.552 0.574 18.434 1.00 89.62 93 THR A CA 1
ATOM 662 C C . THR A 1 93 ? -25.057 1.332 19.655 1.00 89.62 93 THR A C 1
ATOM 664 O O . THR A 1 93 ? -23.912 1.157 20.061 1.00 89.62 93 THR A O 1
ATOM 667 N N . SER A 1 94 ? -25.904 2.165 20.262 1.00 90.31 94 SER A N 1
ATOM 668 C CA . SER A 1 94 ? -25.576 2.790 21.550 1.00 90.31 94 SER A CA 1
ATOM 669 C C . SER A 1 94 ? -25.653 1.796 22.709 1.00 90.31 94 SER A C 1
ATOM 671 O O . SER A 1 94 ? -25.050 2.036 23.744 1.00 90.31 94 SER A O 1
ATOM 673 N N . LEU A 1 95 ? -26.376 0.684 22.544 1.00 96.00 95 LEU A N 1
ATOM 674 C CA . LEU A 1 95 ? -26.515 -0.379 23.538 1.00 96.00 95 LEU A CA 1
ATOM 675 C C . LEU A 1 95 ? -25.445 -1.458 23.351 1.00 96.00 95 LEU A C 1
ATOM 677 O O . LEU A 1 95 ? -25.137 -1.825 22.211 1.00 96.00 95 LEU A O 1
ATOM 681 N N . SER A 1 96 ? -24.946 -2.001 24.461 1.00 96.69 96 SER A N 1
ATOM 682 C CA . SER A 1 96 ? -24.179 -3.245 24.458 1.00 96.69 96 SER A CA 1
ATOM 683 C C . SER A 1 96 ? -25.041 -4.430 24.006 1.00 96.69 96 SER A C 1
ATOM 685 O O . SER A 1 96 ? -26.231 -4.523 24.323 1.00 96.69 96 SER A O 1
ATOM 687 N N . ASP A 1 97 ? -24.446 -5.332 23.226 1.00 97.31 97 ASP A N 1
ATOM 688 C CA . ASP A 1 97 ? -25.146 -6.488 22.660 1.00 97.31 97 ASP A CA 1
ATOM 689 C C . ASP A 1 97 ? -25.351 -7.629 23.679 1.00 97.31 97 ASP A C 1
ATOM 691 O O . ASP A 1 97 ? -25.048 -7.500 24.863 1.00 97.31 97 ASP A O 1
ATOM 695 N N . GLN A 1 98 ? -25.856 -8.776 23.212 1.00 97.19 98 GLN A N 1
ATOM 696 C CA . GLN A 1 98 ? -26.083 -9.965 24.045 1.00 97.19 98 GLN A CA 1
ATOM 697 C C . GLN A 1 98 ? -24.805 -10.560 24.660 1.00 97.19 98 GLN A C 1
ATOM 699 O O . GLN A 1 98 ? -24.896 -11.272 25.656 1.00 97.19 98 GLN A O 1
ATOM 704 N N . ALA A 1 99 ? -23.630 -10.281 24.092 1.00 97.06 99 ALA A N 1
ATOM 705 C CA . ALA A 1 99 ? -22.339 -10.667 24.658 1.00 97.06 99 ALA A CA 1
ATOM 706 C C . ALA A 1 99 ? -21.773 -9.596 25.615 1.00 97.06 99 ALA A C 1
ATOM 708 O O . ALA A 1 99 ? -20.747 -9.819 26.261 1.00 97.06 99 ALA A O 1
ATOM 709 N N . GLY A 1 100 ? -22.450 -8.451 25.736 1.00 97.56 100 GLY A N 1
ATOM 710 C CA . GLY A 1 100 ? -22.015 -7.292 26.507 1.00 97.56 100 GLY A CA 1
ATOM 711 C C . GLY A 1 100 ? -21.013 -6.412 25.765 1.00 97.56 100 GLY A C 1
ATOM 712 O O . GLY A 1 100 ? -20.252 -5.683 26.396 1.00 97.56 100 GLY A O 1
ATOM 713 N N . CYS A 1 101 ? -20.972 -6.483 24.433 1.00 98.19 101 CYS A N 1
ATOM 714 C CA . CYS A 1 101 ? -19.975 -5.790 23.632 1.00 98.19 101 CYS A CA 1
ATOM 715 C C . CYS A 1 101 ? -20.522 -4.521 22.980 1.00 98.19 101 CYS A C 1
ATOM 717 O O . CYS A 1 101 ? -21.645 -4.483 22.471 1.00 98.19 101 CYS A O 1
ATOM 719 N N . VAL A 1 102 ? -19.677 -3.494 22.949 1.00 97.56 102 VAL A N 1
ATOM 720 C CA . VAL A 1 102 ? -19.873 -2.257 22.194 1.00 97.56 102 VAL A CA 1
ATOM 721 C C . VAL A 1 102 ? -18.998 -2.281 20.945 1.00 97.56 102 VAL A C 1
ATOM 723 O O . VAL A 1 102 ? -17.872 -2.786 20.973 1.00 97.56 102 VAL A O 1
ATOM 726 N N . ARG A 1 103 ? -19.523 -1.757 19.832 1.00 97.50 103 ARG A N 1
ATOM 727 C CA . ARG A 1 103 ? -18.818 -1.718 18.544 1.00 97.50 103 ARG A CA 1
ATOM 728 C C . ARG A 1 103 ? -18.881 -0.339 17.917 1.00 97.50 103 ARG A C 1
ATOM 730 O O . ARG A 1 103 ? -19.957 0.258 17.814 1.00 97.50 103 ARG A O 1
ATOM 737 N N . TRP A 1 104 ? -17.732 0.128 17.458 1.00 97.06 104 TRP A N 1
ATOM 738 C CA . TRP A 1 104 ? -17.592 1.389 16.745 1.00 97.06 104 TRP A CA 1
ATOM 739 C C . TRP A 1 104 ? -16.613 1.220 15.592 1.00 97.06 104 TRP A C 1
ATOM 741 O O . TRP A 1 104 ? -15.844 0.258 15.546 1.00 97.06 104 TRP A O 1
ATOM 751 N N . THR A 1 105 ? -16.666 2.157 14.656 1.00 94.94 105 THR A N 1
ATOM 752 C CA . THR A 1 105 ? -15.849 2.108 13.451 1.00 94.94 105 THR A CA 1
ATOM 753 C C . THR A 1 105 ? -15.126 3.432 13.284 1.00 94.94 105 THR A C 1
ATOM 755 O O . THR A 1 105 ? -15.713 4.496 13.481 1.00 94.94 105 THR A O 1
ATOM 758 N N . GLU A 1 106 ? -13.853 3.369 12.909 1.00 94.50 106 GLU A N 1
ATOM 759 C CA . GLU A 1 106 ? -13.054 4.552 12.598 1.00 94.50 106 GLU A CA 1
ATOM 760 C C . GLU A 1 106 ? -12.286 4.353 11.294 1.00 94.50 106 GLU A C 1
ATOM 762 O O . GLU A 1 106 ? -11.904 3.236 10.939 1.00 94.50 106 GLU A O 1
ATOM 767 N N . THR A 1 107 ? -12.041 5.461 10.601 1.00 93.38 107 THR A N 1
ATOM 768 C CA . THR A 1 107 ? -11.242 5.495 9.378 1.00 93.38 107 THR A CA 1
ATOM 769 C C . THR A 1 107 ? -9.918 6.193 9.662 1.00 93.38 107 THR A C 1
ATOM 771 O O . THR A 1 107 ? -9.899 7.318 10.158 1.00 93.38 107 THR A O 1
ATOM 774 N N . PHE A 1 108 ? -8.808 5.540 9.327 1.00 92.25 108 PHE A N 1
ATOM 775 C CA . PHE A 1 108 ? -7.457 6.054 9.542 1.00 92.25 108 PHE A CA 1
ATOM 776 C C . PHE A 1 108 ? -6.772 6.340 8.214 1.00 92.25 108 PHE A C 1
ATOM 778 O O . PHE A 1 108 ? -6.444 5.408 7.484 1.00 92.25 108 PHE A O 1
ATOM 785 N N . ALA A 1 109 ? -6.516 7.612 7.916 1.00 90.81 109 ALA A N 1
ATOM 786 C CA . ALA A 1 109 ? -5.690 7.990 6.777 1.00 90.81 109 ALA A CA 1
ATOM 787 C C . ALA A 1 109 ? -4.224 7.591 7.006 1.00 90.81 109 ALA A C 1
ATOM 789 O O . ALA A 1 109 ? -3.686 7.761 8.102 1.00 90.81 109 ALA A O 1
ATOM 790 N N . PHE A 1 110 ? -3.574 7.070 5.967 1.00 88.81 110 PHE A N 1
ATOM 791 C CA . PHE A 1 110 ? -2.162 6.713 5.990 1.00 88.81 110 PHE A CA 1
ATOM 792 C C . PHE A 1 110 ? -1.529 6.792 4.598 1.00 88.81 110 PHE A C 1
ATOM 794 O O . PHE A 1 110 ? -2.199 6.845 3.569 1.00 88.81 110 PHE A O 1
ATOM 801 N N . GLU A 1 111 ? -0.200 6.810 4.577 1.00 87.50 111 GLU A N 1
ATOM 802 C CA . GLU A 1 111 ? 0.584 6.816 3.348 1.00 87.50 111 GLU A CA 1
ATOM 803 C C . GLU A 1 111 ? 1.139 5.407 3.105 1.00 87.50 111 GLU A C 1
ATOM 805 O O . GLU A 1 111 ? 1.986 4.923 3.860 1.00 87.50 111 GLU A O 1
ATOM 810 N N . ALA A 1 112 ? 0.654 4.727 2.063 1.00 87.88 112 ALA A N 1
ATOM 811 C CA . ALA A 1 112 ? 1.021 3.338 1.776 1.00 87.88 112 ALA A CA 1
ATOM 812 C C . ALA A 1 112 ? 2.524 3.164 1.473 1.00 87.88 112 ALA A C 1
ATOM 814 O O . ALA A 1 112 ? 3.085 2.095 1.713 1.00 87.88 112 ALA A O 1
ATOM 815 N N . THR A 1 113 ? 3.173 4.237 1.013 1.00 86.38 113 THR A N 1
ATOM 816 C CA . THR A 1 113 ? 4.614 4.375 0.758 1.00 86.38 113 THR A CA 1
ATOM 817 C C . THR A 1 113 ? 5.410 4.814 1.989 1.00 86.38 113 THR A C 1
ATOM 819 O O . THR A 1 113 ? 6.525 5.309 1.868 1.00 86.38 113 THR A O 1
ATOM 822 N N . ARG A 1 114 ? 4.887 4.661 3.205 1.00 86.38 114 ARG A N 1
ATOM 823 C CA . ARG A 1 114 ? 5.705 4.798 4.417 1.00 86.38 114 ARG A CA 1
ATOM 824 C C . ARG A 1 114 ? 6.030 3.446 5.022 1.00 86.38 114 ARG A C 1
ATOM 826 O O . ARG A 1 114 ? 5.332 2.458 4.803 1.00 86.38 114 ARG A O 1
ATOM 833 N N . LYS A 1 115 ? 7.107 3.431 5.809 1.00 87.12 115 LYS A N 1
ATOM 834 C CA . LYS A 1 115 ? 7.417 2.313 6.697 1.00 87.12 115 LYS A CA 1
ATOM 835 C C . LYS A 1 115 ? 6.233 2.075 7.636 1.00 87.12 115 LYS A C 1
ATOM 837 O O . LYS A 1 115 ? 5.737 3.025 8.246 1.00 87.12 115 LYS A O 1
ATOM 842 N N . GLU A 1 116 ? 5.824 0.815 7.755 1.00 89.88 116 GLU A N 1
ATOM 843 C CA . GLU A 1 116 ? 4.764 0.410 8.671 1.00 89.88 116 GLU A CA 1
ATOM 844 C C . GLU A 1 116 ? 5.094 0.813 10.111 1.00 89.88 116 GLU A C 1
ATOM 846 O O . GLU A 1 116 ? 6.230 0.704 10.582 1.00 89.88 116 GLU A O 1
ATOM 851 N N . THR A 1 117 ? 4.073 1.258 10.829 1.00 91.06 117 THR A N 1
ATOM 852 C CA . THR A 1 117 ? 4.169 1.634 12.238 1.00 91.06 117 THR A CA 1
ATOM 853 C C . THR A 1 117 ? 2.804 1.472 12.896 1.00 91.06 117 THR A C 1
ATOM 855 O O . THR A 1 117 ? 1.779 1.397 12.212 1.00 91.06 117 THR A O 1
ATOM 858 N N . PHE A 1 118 ? 2.795 1.411 14.224 1.00 91.94 118 PHE A N 1
ATOM 859 C CA . PHE A 1 118 ? 1.573 1.524 15.003 1.00 91.94 118 PHE A CA 1
ATOM 860 C C . PHE A 1 118 ? 1.342 2.985 15.394 1.00 91.94 118 PHE A C 1
ATOM 862 O O . PHE A 1 118 ? 2.237 3.655 15.914 1.00 91.94 118 PHE A O 1
ATOM 869 N N . TYR A 1 119 ? 0.124 3.458 15.160 1.00 91.94 119 TYR A N 1
ATOM 870 C CA . TYR A 1 119 ? -0.404 4.694 15.713 1.00 91.94 119 TYR A CA 1
ATOM 871 C C . TYR A 1 119 ? -1.009 4.400 17.075 1.00 91.94 119 TYR A C 1
ATOM 873 O O . TYR A 1 119 ? -1.919 3.577 17.185 1.00 91.94 119 TYR A O 1
ATOM 881 N N . GLU A 1 120 ? -0.512 5.071 18.105 1.00 93.62 120 GLU A N 1
ATOM 882 C CA . GLU A 1 120 ? -1.113 4.992 19.430 1.00 93.62 120 GLU A CA 1
ATOM 883 C C . GLU A 1 120 ? -2.320 5.923 19.508 1.00 93.62 120 GLU A C 1
ATOM 885 O O . GLU A 1 120 ? -2.235 7.112 19.184 1.00 93.62 120 GLU A O 1
ATOM 890 N N . ILE A 1 121 ? -3.452 5.367 19.930 1.00 94.12 121 ILE A N 1
ATOM 891 C CA . ILE A 1 121 ? -4.697 6.093 20.138 1.00 94.12 121 ILE A CA 1
ATOM 892 C C . ILE A 1 121 ? -5.279 5.750 21.507 1.00 94.12 121 ILE A C 1
ATOM 894 O O . ILE A 1 121 ? -5.147 4.628 21.996 1.00 94.12 121 ILE A O 1
ATOM 898 N N . GLU A 1 122 ? -5.975 6.710 22.106 1.00 95.25 122 GLU A N 1
ATOM 899 C CA . GLU A 1 122 ? -6.732 6.504 23.338 1.00 95.25 122 GLU A CA 1
ATOM 900 C C . GLU A 1 122 ? -8.214 6.769 23.070 1.00 95.25 122 GLU A C 1
ATOM 902 O O . GLU A 1 122 ? -8.571 7.734 22.386 1.00 95.25 122 GLU A O 1
ATOM 907 N N . ARG A 1 123 ? -9.084 5.891 23.567 1.00 96.75 123 ARG A N 1
ATOM 908 C CA . ARG A 1 123 ? -10.541 6.048 23.481 1.00 96.75 123 ARG A CA 1
ATOM 909 C C . ARG A 1 123 ? -11.152 5.896 24.858 1.00 96.75 123 ARG A C 1
ATOM 911 O O . ARG A 1 123 ? -10.720 5.043 25.626 1.00 96.75 123 ARG A O 1
ATOM 918 N N . THR A 1 124 ? -12.177 6.685 25.142 1.00 96.88 124 THR A N 1
ATOM 919 C CA . THR A 1 124 ? -12.893 6.613 26.418 1.00 96.88 124 THR A CA 1
ATOM 920 C C . THR A 1 124 ? -14.253 5.968 26.200 1.00 96.88 124 THR A C 1
ATOM 922 O O . THR A 1 124 ? -15.045 6.455 25.396 1.00 96.88 124 THR A O 1
ATOM 925 N N . ILE A 1 125 ? -14.534 4.873 26.902 1.00 97.06 125 ILE A N 1
ATOM 926 C CA . ILE A 1 125 ? -15.852 4.235 26.922 1.00 97.06 125 ILE A CA 1
ATOM 927 C C . ILE A 1 125 ? -16.582 4.738 28.166 1.00 97.06 125 ILE A C 1
ATOM 929 O O . ILE A 1 125 ? -16.137 4.498 29.286 1.00 97.06 125 ILE A O 1
ATOM 933 N N . GLN A 1 126 ? -17.695 5.439 27.968 1.00 96.75 126 GLN A N 1
ATOM 934 C CA . GLN A 1 126 ? -18.477 6.071 29.027 1.00 96.75 126 GLN A CA 1
ATOM 935 C C . GLN A 1 126 ? -19.856 5.418 29.138 1.00 96.75 126 GLN A C 1
ATOM 937 O O . GLN A 1 126 ? -20.584 5.321 28.145 1.00 96.75 126 GLN A O 1
ATOM 942 N N . ALA A 1 127 ? -20.234 4.999 30.348 1.00 95.81 127 ALA A N 1
ATOM 943 C CA . ALA A 1 127 ? -21.594 4.549 30.631 1.00 95.81 127 ALA A CA 1
ATOM 944 C C . ALA A 1 127 ? -22.549 5.749 30.678 1.00 95.81 127 ALA A C 1
ATOM 946 O O . ALA A 1 127 ? -22.235 6.779 31.273 1.00 95.81 127 ALA A O 1
ATOM 947 N N . THR A 1 128 ? -23.725 5.623 30.061 1.00 93.31 128 THR A N 1
ATOM 948 C CA . THR A 1 128 ? -24.722 6.714 30.036 1.00 93.31 128 THR A CA 1
ATOM 949 C C . THR A 1 128 ? -25.976 6.426 30.855 1.00 93.31 128 THR A C 1
ATOM 951 O O . THR A 1 128 ? -26.744 7.346 31.129 1.00 93.31 128 THR A O 1
ATOM 954 N N . ALA A 1 129 ? -26.172 5.176 31.278 1.00 93.19 129 ALA A N 1
ATOM 955 C CA . ALA A 1 129 ? -27.181 4.770 32.248 1.00 93.19 129 ALA A CA 1
ATOM 956 C C . ALA A 1 129 ? -26.781 3.429 32.901 1.00 93.19 129 ALA A C 1
ATOM 958 O O . ALA A 1 129 ? -25.894 2.745 32.393 1.00 93.19 129 ALA A O 1
ATOM 959 N N . GLN A 1 130 ? -27.448 3.070 34.011 1.00 94.38 130 GLN A N 1
ATOM 960 C CA . GLN A 1 130 ? -27.280 1.859 34.850 1.00 94.38 130 GLN A CA 1
ATOM 961 C C . GLN A 1 130 ? -25.903 1.671 35.504 1.00 94.38 130 GLN A C 1
ATOM 963 O O . GLN A 1 130 ? -25.829 1.405 36.700 1.00 94.38 130 GLN A O 1
ATOM 968 N N . HIS A 1 131 ? -24.833 1.849 34.743 1.00 95.12 131 HIS A N 1
ATOM 969 C CA . HIS A 1 131 ? -23.461 1.900 35.212 1.00 95.12 131 HIS A CA 1
ATOM 970 C C . HIS A 1 131 ? -22.983 3.350 35.320 1.00 95.12 131 HIS A C 1
ATOM 972 O O . HIS A 1 131 ? -23.549 4.270 34.727 1.00 95.12 131 HIS A O 1
ATOM 978 N N . GLN A 1 132 ? -21.925 3.546 36.099 1.00 94.44 132 GLN A N 1
ATOM 979 C CA . GLN A 1 132 ? -21.255 4.829 36.299 1.00 94.44 132 GLN A CA 1
ATOM 980 C C . GLN A 1 132 ? -19.791 4.761 35.871 1.00 94.44 132 GLN A C 1
ATOM 982 O O . GLN A 1 132 ? -19.204 3.673 35.835 1.00 94.44 132 GLN A O 1
ATO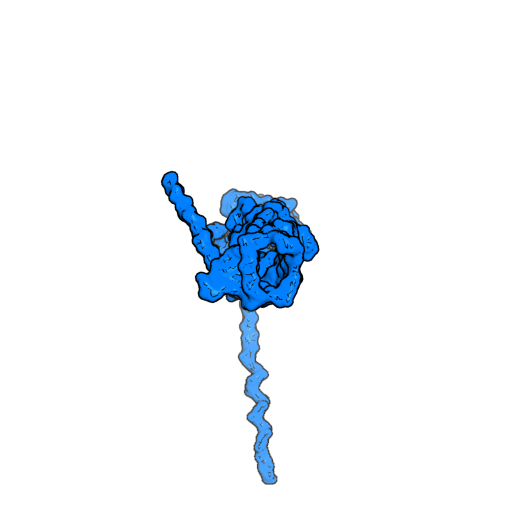M 987 N N . GLY A 1 133 ? -19.240 5.943 35.592 1.00 94.69 133 GLY A N 1
ATOM 988 C CA . GLY A 1 133 ? -17.838 6.178 35.271 1.00 94.69 133 GLY A CA 1
ATOM 989 C C . GLY A 1 133 ? -17.479 5.948 33.806 1.00 94.69 133 GLY A C 1
ATOM 990 O O . GLY A 1 133 ? -18.332 5.769 32.931 1.00 94.69 133 GLY A O 1
ATOM 991 N N . GLU A 1 134 ? -16.179 5.983 33.556 1.00 95.81 134 GLU A N 1
ATOM 992 C CA . GLU A 1 134 ? -15.586 5.829 32.238 1.00 95.81 134 GLU A CA 1
ATOM 993 C C . GLU A 1 134 ? -14.278 5.051 32.335 1.00 95.81 134 GLU A C 1
ATOM 995 O O . GLU A 1 134 ? -13.602 5.078 33.363 1.00 95.81 134 GLU A O 1
ATOM 1000 N N . ILE A 1 135 ? -13.926 4.356 31.259 1.00 95.69 135 ILE A N 1
ATOM 1001 C CA . ILE A 1 135 ? -12.652 3.649 31.136 1.00 95.69 135 ILE A CA 1
ATOM 1002 C C . ILE A 1 135 ? -11.921 4.139 29.891 1.00 95.69 135 ILE A C 1
ATOM 1004 O O . ILE A 1 135 ? -12.536 4.340 28.842 1.00 95.69 135 ILE A O 1
ATOM 1008 N N . THR A 1 136 ? -10.607 4.304 30.001 1.00 95.31 136 THR A N 1
ATOM 1009 C CA . THR A 1 136 ? -9.748 4.645 28.864 1.00 95.31 136 THR A CA 1
ATOM 1010 C C . THR A 1 136 ? -9.092 3.380 28.336 1.00 95.31 136 THR A C 1
ATOM 1012 O O . THR A 1 136 ? -8.397 2.681 29.072 1.00 95.31 136 THR A O 1
ATOM 1015 N N . VAL A 1 137 ? -9.282 3.099 27.050 1.00 94.94 137 VAL A N 1
ATOM 1016 C CA . VAL A 1 137 ? -8.600 2.018 26.336 1.00 94.94 137 VAL A CA 1
ATOM 1017 C C . VAL A 1 137 ? -7.483 2.600 25.476 1.00 94.94 137 VAL A C 1
ATOM 1019 O O . VAL A 1 137 ? -7.683 3.585 24.760 1.00 94.94 137 VAL A O 1
ATOM 1022 N N . LYS A 1 138 ? -6.295 1.996 25.557 1.00 94.81 138 LYS A N 1
ATOM 1023 C CA . LYS A 1 138 ? -5.112 2.392 24.786 1.00 94.81 138 LYS A CA 1
ATOM 1024 C C . LYS A 1 138 ? -4.877 1.380 23.679 1.00 94.81 138 LYS A C 1
ATOM 1026 O O . LYS A 1 138 ? -4.682 0.198 23.956 1.00 94.81 138 LYS A O 1
ATOM 1031 N N . LEU A 1 139 ? -4.903 1.829 22.431 1.00 95.25 139 LEU A N 1
ATOM 1032 C CA . LEU A 1 139 ? -4.851 0.962 21.258 1.00 95.25 139 LEU A CA 1
ATOM 1033 C C . LEU A 1 139 ? -3.685 1.353 20.353 1.00 95.25 139 LEU A C 1
ATOM 1035 O O . LEU A 1 139 ? -3.410 2.529 20.143 1.00 95.25 139 LEU A O 1
ATOM 1039 N N . GLY A 1 140 ? -3.021 0.349 19.794 1.00 95.19 140 GLY A N 1
ATOM 1040 C CA . GLY A 1 140 ? -2.057 0.491 18.717 1.00 95.19 140 GLY A CA 1
ATOM 1041 C C . GLY A 1 140 ? -2.707 0.075 17.407 1.00 95.19 140 GLY A C 1
ATOM 1042 O O . GLY A 1 140 ? -3.189 -1.053 17.295 1.00 95.19 140 GLY A O 1
ATOM 1043 N N . ILE A 1 141 ? -2.677 0.960 16.414 1.00 95.19 141 ILE A N 1
ATOM 1044 C CA . ILE A 1 141 ? -3.294 0.755 15.102 1.00 95.19 141 ILE A CA 1
ATOM 1045 C C . ILE A 1 141 ? -2.241 0.725 13.999 1.00 95.19 141 ILE A C 1
ATOM 1047 O O . ILE A 1 141 ? -1.533 1.705 13.805 1.00 95.19 141 ILE A O 1
ATOM 1051 N N . ASN A 1 142 ? -2.169 -0.361 13.233 1.00 94.25 142 ASN A N 1
ATOM 1052 C CA . ASN A 1 142 ? -1.328 -0.452 12.041 1.00 94.25 142 ASN A CA 1
ATOM 1053 C C . ASN A 1 142 ? -2.214 -0.540 10.782 1.00 94.25 142 ASN A C 1
ATOM 1055 O O . ASN A 1 142 ? -2.683 -1.629 10.440 1.00 94.25 142 ASN A O 1
ATOM 1059 N N . PRO A 1 143 ? -2.439 0.579 10.068 1.00 93.25 143 PRO A N 1
ATOM 1060 C CA . PRO A 1 143 ? -3.345 0.615 8.917 1.00 93.25 143 PRO A CA 1
ATOM 1061 C C . PRO A 1 143 ? -2.820 -0.110 7.660 1.00 93.25 143 PRO A C 1
ATOM 1063 O O . PRO A 1 143 ? -3.584 -0.323 6.709 1.00 93.25 143 PRO A O 1
ATOM 1066 N N . TRP A 1 144 ? -1.548 -0.528 7.647 1.00 92.25 144 TRP A N 1
ATOM 1067 C CA . TRP A 1 144 ? -0.963 -1.336 6.572 1.00 92.25 144 TRP A CA 1
ATOM 1068 C C . TRP A 1 144 ? -1.319 -2.825 6.678 1.00 92.25 144 TRP A C 1
ATOM 1070 O O . TRP A 1 144 ? -1.241 -3.540 5.676 1.00 92.25 144 TRP A O 1
ATOM 1080 N N . LEU A 1 145 ? -1.727 -3.290 7.863 1.00 92.38 145 LEU A N 1
ATOM 1081 C CA . LEU A 1 145 ? -2.152 -4.669 8.097 1.00 92.38 145 LEU A CA 1
ATOM 1082 C C . LEU A 1 145 ? -3.659 -4.836 7.847 1.00 92.38 145 LEU A C 1
ATOM 1084 O O . LEU A 1 145 ? -4.438 -3.887 7.936 1.00 92.38 145 LEU A O 1
ATOM 1088 N N . LYS A 1 146 ? -4.069 -6.068 7.529 1.00 91.38 146 LYS A N 1
ATOM 1089 C CA . LYS A 1 146 ? -5.478 -6.467 7.372 1.00 91.38 146 LYS A CA 1
ATOM 1090 C C . LYS A 1 146 ? -5.930 -7.331 8.552 1.00 91.38 146 LYS A C 1
ATOM 1092 O O . LYS A 1 146 ? -5.105 -7.970 9.211 1.00 91.38 146 LYS A O 1
ATOM 1097 N N . GLY A 1 147 ? -7.243 -7.398 8.772 1.00 93.56 147 GLY A N 1
ATOM 1098 C CA . GLY A 1 147 ? -7.845 -8.260 9.789 1.00 93.56 147 GLY A CA 1
ATOM 1099 C C . GLY A 1 147 ? -7.428 -7.877 11.210 1.00 93.56 147 GLY A C 1
ATOM 1100 O O . GLY A 1 147 ? -7.192 -6.704 11.501 1.00 93.56 147 GLY A O 1
ATOM 1101 N N . SER A 1 148 ? -7.331 -8.868 12.097 1.00 93.62 148 SER A N 1
ATOM 1102 C CA . SER A 1 148 ? -7.100 -8.639 13.529 1.00 93.62 148 SER A CA 1
ATOM 1103 C C . SER A 1 148 ? -5.679 -8.225 13.904 1.00 93.62 148 SER A C 1
ATOM 1105 O O . SER A 1 148 ? -5.462 -7.673 14.978 1.00 93.62 148 SER A O 1
ATOM 1107 N N . ALA A 1 149 ? -4.702 -8.429 13.017 1.00 92.69 149 ALA A N 1
ATOM 1108 C CA . ALA A 1 149 ? -3.319 -8.019 13.260 1.00 92.69 149 ALA A CA 1
ATOM 1109 C C . ALA A 1 149 ? -3.134 -6.488 13.247 1.00 92.69 149 ALA A C 1
ATOM 1111 O O . ALA A 1 149 ? -2.131 -5.986 13.752 1.00 92.69 149 ALA A O 1
ATOM 1112 N N . ALA A 1 150 ? -4.092 -5.751 12.679 1.00 94.12 150 ALA A N 1
ATOM 1113 C CA . ALA A 1 150 ? -4.055 -4.297 12.574 1.00 94.12 150 ALA A CA 1
ATOM 1114 C C . ALA A 1 150 ? -4.329 -3.571 13.898 1.00 94.12 150 ALA A C 1
ATOM 1116 O O . ALA A 1 150 ? -4.000 -2.391 14.013 1.00 94.12 150 ALA A O 1
ATOM 1117 N N . VAL A 1 151 ? -4.919 -4.249 14.889 1.00 95.19 151 VAL A N 1
ATOM 1118 C CA . VAL A 1 151 ? -5.300 -3.652 16.174 1.00 95.19 151 VAL A CA 1
ATOM 1119 C C . VAL A 1 151 ? -4.632 -4.399 17.317 1.00 95.19 151 VAL A C 1
ATOM 1121 O O . VAL A 1 151 ? -4.662 -5.627 17.395 1.00 95.19 151 VAL A O 1
ATOM 1124 N N . ARG A 1 152 ? -4.041 -3.644 18.241 1.00 93.81 152 ARG A N 1
ATOM 1125 C CA . ARG A 1 152 ? -3.431 -4.170 19.459 1.00 93.81 152 ARG A CA 1
ATOM 1126 C C . ARG A 1 152 ? -3.933 -3.393 20.662 1.00 93.81 152 ARG A C 1
ATOM 1128 O O . ARG A 1 152 ? -3.776 -2.180 20.709 1.00 93.81 152 ARG A O 1
ATOM 1135 N N . ASP A 1 153 ? -4.448 -4.100 21.658 1.00 93.81 153 ASP A N 1
ATOM 1136 C CA . ASP A 1 153 ? -4.658 -3.520 22.982 1.00 93.81 153 ASP A CA 1
ATOM 1137 C C . ASP A 1 153 ? -3.298 -3.334 23.680 1.00 93.81 153 ASP A C 1
ATOM 1139 O O . ASP A 1 153 ? -2.563 -4.301 23.936 1.00 93.81 153 ASP A O 1
ATOM 1143 N N . LEU A 1 154 ? -2.932 -2.074 23.925 1.00 91.88 154 LEU A N 1
ATOM 1144 C CA . LEU A 1 154 ? -1.646 -1.702 24.512 1.00 91.88 154 LEU A CA 1
ATOM 1145 C C . LEU A 1 154 ? -1.618 -1.927 26.023 1.00 91.88 154 LEU A C 1
ATOM 1147 O O . LEU A 1 154 ? -0.530 -2.107 26.566 1.00 91.88 154 LEU A O 1
ATOM 1151 N N . SER A 1 155 ? -2.775 -1.990 26.683 1.00 85.12 155 SER A N 1
ATOM 1152 C CA . SER A 1 155 ? -2.867 -2.301 28.113 1.00 85.12 155 SER A CA 1
ATOM 1153 C C . SER A 1 155 ? -2.448 -3.747 28.392 1.00 85.12 155 SER A C 1
ATOM 1155 O O . SER A 1 155 ? -1.872 -4.040 29.433 1.00 85.12 155 SER A O 1
ATOM 1157 N N . VAL A 1 156 ? -2.676 -4.655 27.436 1.00 84.56 156 VAL A N 1
ATOM 1158 C CA . VAL A 1 156 ? -2.344 -6.082 27.583 1.00 84.56 156 VAL A CA 1
ATOM 1159 C C . VAL A 1 156 ? -0.954 -6.412 27.063 1.00 84.56 156 VAL A C 1
ATOM 1161 O O . VAL A 1 156 ? -0.210 -7.172 27.679 1.00 84.56 156 VAL A O 1
ATOM 1164 N N . ARG A 1 157 ? -0.622 -5.913 25.869 1.00 76.88 157 ARG A N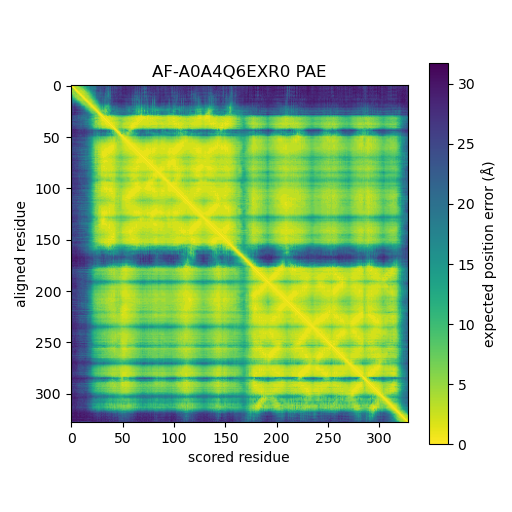 1
ATOM 1165 C CA . ARG A 1 157 ? 0.582 -6.346 25.151 1.00 76.88 157 ARG A CA 1
ATOM 1166 C C . ARG A 1 157 ? 1.711 -5.317 25.206 1.00 76.88 157 ARG A C 1
ATOM 1168 O O . ARG A 1 157 ? 2.792 -5.631 24.719 1.00 76.88 157 ARG A O 1
ATOM 1175 N N . GLY A 1 158 ? 1.491 -4.121 25.752 1.00 75.12 158 GLY A N 1
ATOM 1176 C CA . GLY A 1 158 ? 2.442 -3.009 25.685 1.00 75.12 158 GLY A CA 1
ATOM 1177 C C . GLY A 1 158 ? 2.598 -2.437 24.270 1.00 75.12 158 GLY A C 1
ATOM 1178 O O . GLY A 1 158 ? 2.235 -3.081 23.274 1.00 75.12 158 GLY A O 1
ATOM 1179 N N . ALA A 1 159 ? 3.142 -1.223 24.181 1.00 71.50 159 ALA A N 1
ATOM 1180 C CA . ALA A 1 159 ? 3.473 -0.576 22.915 1.00 71.50 159 ALA A CA 1
ATOM 1181 C C . ALA A 1 159 ? 4.626 -1.316 22.208 1.00 71.50 159 ALA A C 1
ATOM 1183 O O . ALA A 1 159 ? 5.642 -1.608 22.840 1.00 71.50 159 ALA A O 1
ATOM 1184 N N . PRO A 1 160 ? 4.508 -1.649 20.909 1.00 71.50 160 PRO A N 1
ATOM 1185 C CA . PRO A 1 160 ? 5.669 -2.062 20.131 1.00 71.50 160 PRO A CA 1
ATOM 1186 C C . PRO A 1 160 ? 6.729 -0.949 20.116 1.00 71.50 160 PRO A C 1
ATOM 1188 O O . PRO A 1 160 ? 6.379 0.226 20.025 1.00 71.50 160 PRO A O 1
ATOM 1191 N N . GLU A 1 161 ? 8.016 -1.310 20.135 1.00 66.00 161 GLU A N 1
ATOM 1192 C CA . GLU A 1 161 ? 9.146 -0.355 20.129 1.00 66.00 161 GLU A CA 1
ATOM 1193 C C . GLU A 1 161 ? 9.123 0.622 18.936 1.00 66.00 161 GLU A C 1
ATOM 1195 O O . GLU A 1 161 ? 9.740 1.682 18.970 1.00 66.00 161 GLU A O 1
ATOM 1200 N N . THR A 1 162 ? 8.393 0.279 17.873 1.00 62.56 162 THR A N 1
ATOM 1201 C CA . THR A 1 162 ? 8.258 1.060 16.636 1.00 62.56 162 THR A CA 1
ATOM 1202 C C . THR A 1 162 ? 7.025 1.969 16.598 1.00 62.56 162 THR A C 1
ATOM 1204 O O . THR A 1 162 ? 6.677 2.477 15.526 1.00 62.56 162 THR A O 1
ATOM 1207 N N . SER A 1 163 ? 6.345 2.168 17.729 1.00 59.81 163 SER A N 1
ATOM 1208 C CA . SER A 1 163 ? 5.129 2.988 17.808 1.00 59.81 163 SER A CA 1
ATOM 1209 C C . SER A 1 163 ? 5.445 4.482 17.771 1.00 59.81 163 SER A C 1
ATOM 1211 O O . SER A 1 163 ? 6.446 4.943 18.321 1.00 59.81 163 SER A O 1
ATOM 1213 N N . LYS A 1 164 ? 4.578 5.252 17.110 1.00 61.84 164 LYS A N 1
ATOM 1214 C CA . LYS A 1 164 ? 4.604 6.717 17.152 1.00 61.84 164 LYS A CA 1
ATOM 1215 C C . LYS A 1 164 ? 3.364 7.224 17.876 1.00 61.84 164 LYS A C 1
ATOM 1217 O O . LYS A 1 164 ? 2.252 6.765 17.621 1.00 61.84 164 LYS A O 1
ATOM 1222 N N . ILE A 1 165 ? 3.569 8.216 18.737 1.00 55.34 165 ILE A N 1
ATOM 1223 C CA . ILE A 1 165 ? 2.486 8.924 19.418 1.00 55.34 165 ILE A CA 1
ATOM 1224 C C . ILE A 1 165 ? 1.835 9.886 18.410 1.00 55.34 165 ILE A C 1
ATOM 1226 O O . ILE A 1 165 ? 2.502 10.781 17.888 1.00 55.34 165 ILE A O 1
ATOM 1230 N N . GLY A 1 166 ? 0.537 9.710 18.144 1.00 53.53 166 GLY A N 1
ATOM 1231 C CA . GLY A 1 166 ? -0.269 10.597 17.294 1.00 53.53 166 GLY A CA 1
ATOM 1232 C C . GLY A 1 166 ? -0.313 10.254 15.795 1.00 53.53 166 GLY A C 1
ATOM 1233 O O . GLY A 1 166 ? 0.427 9.414 15.282 1.00 53.53 166 GLY A O 1
ATOM 1234 N N . GLN A 1 167 ? -1.222 10.924 15.071 1.00 45.50 167 GLN A N 1
ATOM 1235 C CA . GLN A 1 167 ? -1.371 10.796 13.617 1.00 45.50 167 GLN A CA 1
ATOM 1236 C C . GLN A 1 167 ? -0.246 11.565 12.896 1.00 45.50 167 GLN A C 1
ATOM 1238 O O . GLN A 1 167 ? -0.249 12.788 12.848 1.00 45.50 167 GLN A O 1
ATOM 1243 N N . SER A 1 168 ? 0.694 10.825 12.300 1.00 44.16 168 SER A N 1
ATOM 1244 C CA . SER A 1 168 ? 1.608 11.271 11.232 1.00 44.16 168 SER A CA 1
ATOM 1245 C C . SER A 1 168 ? 2.494 12.501 11.517 1.00 44.16 168 SER A C 1
ATOM 1247 O O . SER A 1 168 ? 2.214 13.615 11.083 1.00 44.16 168 SER A O 1
ATOM 1249 N N . ALA A 1 169 ? 3.680 12.281 12.093 1.00 40.97 169 ALA A N 1
ATOM 1250 C CA . ALA A 1 169 ? 4.816 13.160 11.802 1.00 40.97 169 ALA A CA 1
ATOM 1251 C C . ALA A 1 169 ? 5.388 12.782 10.422 1.00 40.97 169 ALA A C 1
ATOM 1253 O O . ALA A 1 169 ? 5.785 11.629 10.208 1.00 40.97 169 ALA A O 1
ATOM 1254 N N . ALA A 1 170 ? 5.401 13.735 9.484 1.00 44.31 170 ALA A N 1
ATOM 1255 C CA . ALA A 1 170 ? 6.056 13.610 8.184 1.00 44.31 170 ALA A CA 1
ATOM 1256 C C . ALA A 1 170 ? 7.541 13.261 8.377 1.00 44.31 170 ALA A C 1
ATOM 1258 O O . ALA A 1 170 ? 8.330 14.086 8.827 1.00 44.31 170 ALA A O 1
ATOM 1259 N N . GLN A 1 171 ? 7.913 12.016 8.079 1.00 49.41 171 GLN A N 1
ATOM 1260 C CA . GLN A 1 171 ? 9.313 11.633 7.914 1.00 49.41 171 GLN A CA 1
ATOM 1261 C C . GLN A 1 171 ? 9.677 11.732 6.431 1.00 49.41 171 GLN A C 1
ATOM 1263 O O . GLN A 1 171 ? 8.801 11.508 5.592 1.00 49.41 171 GLN A O 1
ATOM 1268 N N . PRO A 1 172 ? 10.935 12.073 6.100 1.00 47.69 172 PRO A N 1
ATOM 1269 C CA . PRO A 1 172 ? 11.378 12.133 4.716 1.00 47.69 172 PRO A CA 1
ATOM 1270 C C . PRO A 1 172 ? 11.167 10.772 4.052 1.00 47.69 172 PRO A C 1
ATOM 1272 O O . PRO A 1 172 ? 11.478 9.734 4.638 1.00 47.69 172 PRO A O 1
ATOM 1275 N N . ALA A 1 173 ? 10.597 10.794 2.847 1.00 54.00 173 ALA A N 1
ATOM 1276 C CA . ALA A 1 173 ? 10.403 9.604 2.038 1.00 54.00 173 ALA A CA 1
ATOM 1277 C C . ALA A 1 173 ? 11.765 8.944 1.789 1.00 54.00 173 ALA A C 1
ATOM 1279 O O . ALA A 1 173 ? 12.644 9.546 1.172 1.00 54.00 173 ALA A O 1
ATOM 1280 N N . ASP A 1 174 ? 11.935 7.727 2.295 1.00 62.12 174 ASP A N 1
ATOM 1281 C CA . ASP A 1 174 ? 13.079 6.882 1.978 1.00 62.12 174 ASP A CA 1
ATOM 1282 C C . ASP A 1 174 ? 13.001 6.515 0.489 1.00 62.12 174 ASP A C 1
ATOM 1284 O O . ASP A 1 174 ? 11.969 6.034 0.019 1.00 62.12 174 ASP A O 1
ATOM 1288 N N . ASP A 1 175 ? 14.075 6.750 -0.266 1.00 62.53 175 ASP A N 1
ATOM 1289 C CA . ASP A 1 175 ? 14.143 6.432 -1.699 1.00 62.53 175 ASP A CA 1
ATOM 1290 C C . ASP A 1 175 ? 13.994 4.926 -1.986 1.00 62.53 175 ASP A C 1
ATOM 1292 O O . ASP A 1 175 ? 13.788 4.527 -3.132 1.00 62.53 175 ASP A O 1
ATOM 1296 N N . SER A 1 176 ? 14.074 4.076 -0.958 1.00 65.12 176 SER A N 1
ATOM 1297 C CA . SER A 1 176 ? 13.802 2.640 -1.053 1.00 65.12 176 SER A CA 1
ATOM 1298 C C . SER A 1 176 ? 12.312 2.267 -0.994 1.00 65.12 176 SER A C 1
ATOM 1300 O O . SER A 1 176 ? 11.983 1.081 -1.098 1.00 65.12 176 SER A O 1
ATOM 1302 N N . VAL A 1 177 ? 11.412 3.246 -0.854 1.00 78.06 177 VAL A N 1
ATOM 1303 C CA . VAL A 1 177 ? 9.964 3.050 -0.732 1.00 78.06 177 VAL A CA 1
ATOM 1304 C C . VAL A 1 177 ? 9.220 3.794 -1.845 1.00 78.06 177 VAL A C 1
ATOM 1306 O O . VAL A 1 177 ? 9.514 4.950 -2.138 1.00 78.06 177 VAL A O 1
ATOM 1309 N N . GLY A 1 178 ? 8.247 3.134 -2.481 1.00 87.38 178 GLY A N 1
ATOM 1310 C CA . GLY A 1 178 ? 7.500 3.700 -3.605 1.00 87.38 178 GLY A CA 1
ATOM 1311 C C . GLY A 1 178 ? 7.241 2.705 -4.731 1.00 87.38 178 GLY A C 1
ATOM 1312 O O . GLY A 1 178 ? 7.055 1.510 -4.506 1.00 87.38 178 GLY A O 1
ATOM 1313 N N . LEU A 1 179 ? 7.214 3.217 -5.960 1.00 90.75 179 LEU A N 1
ATOM 1314 C CA . LEU A 1 179 ? 7.056 2.413 -7.165 1.00 90.75 179 LEU A CA 1
ATOM 1315 C C . LEU A 1 179 ? 8.357 1.657 -7.474 1.00 90.75 179 LEU A C 1
ATOM 1317 O O . LEU A 1 179 ? 9.432 2.247 -7.546 1.00 90.75 179 LEU A O 1
ATOM 1321 N N . LEU A 1 180 ? 8.245 0.354 -7.698 1.00 92.12 180 LEU A N 1
ATOM 1322 C CA . LEU A 1 180 ? 9.332 -0.534 -8.086 1.00 92.12 180 LEU A CA 1
ATOM 1323 C C . LEU A 1 180 ? 9.005 -1.191 -9.429 1.00 92.12 180 LEU A C 1
ATOM 1325 O O . LEU A 1 180 ? 7.931 -1.763 -9.602 1.00 92.12 180 LEU A O 1
ATOM 1329 N N . VAL A 1 181 ? 9.968 -1.171 -10.348 1.00 93.75 181 VAL A N 1
ATOM 1330 C CA . VAL A 1 181 ? 9.962 -1.990 -11.564 1.00 93.75 181 VAL A CA 1
ATOM 1331 C C . VAL A 1 181 ? 11.259 -2.787 -11.574 1.00 93.75 181 VAL A C 1
ATOM 1333 O O . VAL A 1 181 ? 12.336 -2.218 -11.711 1.00 93.75 181 VAL A O 1
ATOM 1336 N N . GLU A 1 182 ? 11.168 -4.101 -11.375 1.00 91.81 182 GLU A N 1
ATOM 1337 C CA . GLU A 1 182 ? 12.356 -4.964 -11.270 1.00 91.81 182 GLU A CA 1
ATOM 1338 C C . GLU A 1 182 ? 12.936 -5.301 -12.644 1.00 91.81 182 GLU A C 1
ATOM 1340 O O . GLU A 1 182 ? 14.150 -5.380 -12.807 1.00 91.81 182 GLU A O 1
ATOM 1345 N N . ALA A 1 183 ? 12.072 -5.496 -13.639 1.00 93.94 183 ALA A N 1
ATOM 1346 C CA . ALA A 1 183 ? 12.465 -5.891 -14.980 1.00 93.94 183 ALA A CA 1
ATOM 1347 C C . ALA A 1 183 ? 11.536 -5.287 -16.031 1.00 93.94 183 ALA A C 1
ATOM 1349 O O . ALA A 1 183 ? 10.349 -5.067 -15.784 1.00 93.94 183 ALA A O 1
ATOM 1350 N N . VAL A 1 184 ? 12.096 -5.083 -17.222 1.00 95.44 184 VAL A N 1
ATOM 1351 C CA . VAL A 1 184 ? 11.356 -4.663 -18.413 1.00 95.44 184 VAL A CA 1
ATOM 1352 C C . VAL A 1 184 ? 11.606 -5.690 -19.511 1.00 95.44 184 VAL A C 1
ATOM 1354 O O . VAL A 1 184 ? 12.750 -5.978 -19.874 1.00 95.44 184 VAL A O 1
ATOM 1357 N N . ASP A 1 185 ? 10.525 -6.252 -20.035 1.00 95.44 185 ASP A N 1
ATOM 1358 C CA . ASP A 1 185 ? 10.531 -7.045 -21.255 1.00 95.44 185 ASP A CA 1
ATOM 1359 C C . ASP A 1 185 ? 10.536 -6.093 -22.440 1.00 95.44 185 ASP A C 1
ATOM 1361 O O . ASP A 1 185 ? 9.665 -5.237 -22.542 1.00 95.44 185 ASP A O 1
ATOM 1365 N N . THR A 1 186 ? 11.502 -6.229 -23.340 1.00 95.25 186 THR A N 1
ATOM 1366 C CA . THR A 1 186 ? 11.646 -5.360 -24.510 1.00 95.25 186 THR A CA 1
ATOM 1367 C C . THR A 1 186 ? 11.808 -6.191 -25.769 1.00 95.25 186 THR A C 1
ATOM 1369 O O . THR A 1 186 ? 12.574 -7.154 -25.791 1.00 95.25 186 THR A O 1
ATOM 1372 N N . ASN A 1 187 ? 11.119 -5.797 -26.834 1.00 94.94 187 ASN A N 1
ATOM 1373 C CA . ASN A 1 187 ? 11.271 -6.342 -28.173 1.00 94.94 187 ASN A CA 1
ATOM 1374 C C . ASN A 1 187 ? 11.396 -5.185 -29.173 1.00 94.94 187 ASN A C 1
ATOM 1376 O O . ASN A 1 187 ? 10.499 -4.351 -29.280 1.00 94.94 187 ASN A O 1
ATOM 1380 N N . LEU A 1 188 ? 12.522 -5.139 -29.878 1.00 94.88 188 LEU A N 1
ATOM 1381 C CA . LEU A 1 188 ? 12.812 -4.192 -30.946 1.00 94.88 188 LEU A CA 1
ATOM 1382 C C . LEU A 1 188 ? 12.870 -4.955 -32.270 1.00 94.88 188 LEU A C 1
ATOM 1384 O O . LEU A 1 188 ? 13.694 -5.856 -32.420 1.00 94.88 188 LEU A O 1
ATOM 1388 N N . ASP A 1 189 ? 12.029 -4.581 -33.229 1.00 94.31 189 ASP A N 1
ATOM 1389 C CA . ASP A 1 189 ? 11.985 -5.175 -34.568 1.00 94.31 189 ASP A CA 1
ATOM 1390 C C . ASP A 1 189 ? 12.266 -4.112 -35.638 1.00 94.31 189 ASP A C 1
ATOM 1392 O O . ASP A 1 189 ? 11.465 -3.209 -35.862 1.00 94.31 189 ASP A O 1
ATOM 1396 N N . ILE A 1 190 ? 13.428 -4.188 -36.281 1.00 93.06 190 ILE A N 1
ATOM 1397 C CA . ILE A 1 190 ? 13.928 -3.203 -37.240 1.00 93.06 190 ILE A CA 1
ATOM 1398 C C . ILE A 1 190 ? 13.398 -3.504 -38.644 1.00 93.06 190 ILE A C 1
ATOM 1400 O O . ILE A 1 190 ? 13.675 -4.550 -39.231 1.00 93.06 190 ILE A O 1
ATOM 1404 N N . ARG A 1 191 ? 12.713 -2.519 -39.234 1.00 92.56 191 ARG A N 1
ATOM 1405 C CA . ARG A 1 191 ? 12.088 -2.581 -40.559 1.00 92.56 191 ARG A CA 1
ATOM 1406 C C . ARG A 1 191 ? 12.541 -1.398 -41.418 1.00 92.56 191 ARG A C 1
ATOM 1408 O O . ARG A 1 191 ? 11.883 -0.362 -41.517 1.00 92.56 191 ARG A O 1
ATOM 1415 N N . GLY A 1 192 ? 13.700 -1.549 -42.056 1.00 89.69 192 GLY A N 1
ATOM 1416 C CA . GLY A 1 192 ? 14.273 -0.514 -42.920 1.00 89.69 192 GLY A CA 1
ATOM 1417 C C . GLY A 1 192 ? 14.753 0.705 -42.126 1.00 89.69 192 GLY A C 1
ATOM 1418 O O . GLY A 1 192 ? 15.714 0.603 -41.371 1.00 89.69 192 GLY A O 1
ATOM 1419 N N . ALA A 1 193 ? 14.115 1.862 -42.328 1.00 91.75 193 ALA A N 1
ATOM 1420 C CA . ALA A 1 193 ? 14.451 3.117 -41.638 1.00 91.75 193 ALA A CA 1
ATOM 1421 C C . ALA A 1 193 ? 13.685 3.327 -40.315 1.00 91.75 193 ALA A C 1
ATOM 1423 O O . ALA A 1 193 ? 13.918 4.311 -39.609 1.00 91.75 193 ALA A O 1
ATOM 1424 N N . ALA A 1 194 ? 12.773 2.417 -39.982 1.00 94.44 194 ALA A N 1
ATOM 1425 C CA . ALA A 1 194 ? 11.994 2.432 -38.753 1.00 94.44 194 ALA A CA 1
ATOM 1426 C C . ALA A 1 194 ? 12.215 1.136 -37.967 1.00 94.44 194 ALA A C 1
ATOM 1428 O O . ALA A 1 194 ? 12.777 0.164 -38.477 1.00 94.44 194 ALA A O 1
ATOM 1429 N N . ALA A 1 195 ? 11.766 1.124 -36.722 1.00 95.12 195 ALA A N 1
ATOM 1430 C CA . ALA A 1 195 ? 11.671 -0.070 -35.909 1.00 95.12 195 ALA A CA 1
ATOM 1431 C C . ALA A 1 195 ? 10.370 -0.048 -35.108 1.00 95.12 195 ALA A C 1
ATOM 1433 O O . ALA A 1 195 ? 9.872 1.017 -34.761 1.00 95.12 195 ALA A O 1
ATOM 1434 N N . GLN A 1 196 ? 9.843 -1.221 -34.796 1.00 97.12 196 GLN A N 1
ATOM 1435 C CA . GLN A 1 196 ? 8.732 -1.384 -33.877 1.00 97.12 196 GLN A CA 1
ATOM 1436 C C . GLN A 1 196 ? 9.302 -1.699 -32.492 1.00 97.12 196 GLN A C 1
ATOM 1438 O O . GLN A 1 196 ? 10.011 -2.693 -32.328 1.00 97.12 196 GLN A O 1
ATOM 1443 N N . LEU A 1 197 ? 9.018 -0.847 -31.506 1.00 96.88 197 LEU A N 1
ATOM 1444 C CA . LEU A 1 197 ? 9.429 -1.038 -30.118 1.00 96.88 197 LEU A CA 1
ATOM 1445 C C . LEU A 1 197 ? 8.221 -1.481 -29.294 1.00 96.88 197 LEU A C 1
ATOM 1447 O O . LEU A 1 197 ? 7.212 -0.785 -29.234 1.00 96.88 197 LEU A O 1
ATOM 1451 N N . ARG A 1 198 ? 8.345 -2.635 -28.642 1.00 97.31 198 ARG A N 1
ATOM 1452 C CA . ARG A 1 198 ? 7.379 -3.179 -27.685 1.00 97.31 198 ARG A CA 1
ATOM 1453 C C . ARG A 1 198 ? 8.051 -3.330 -26.338 1.00 97.31 198 ARG A C 1
ATOM 1455 O O . ARG A 1 198 ? 9.133 -3.909 -26.268 1.00 97.31 198 ARG A O 1
ATOM 1462 N N . LEU A 1 199 ? 7.397 -2.871 -25.280 1.00 96.31 199 LEU A N 1
ATOM 1463 C CA . LEU 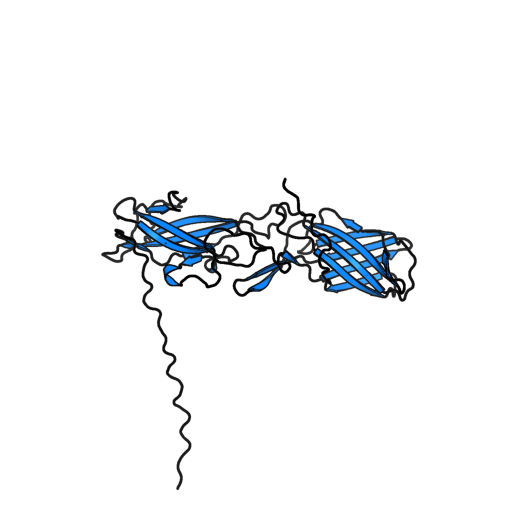A 1 199 ? 7.867 -3.091 -23.920 1.00 96.31 199 LEU A CA 1
ATOM 1464 C C . LEU A 1 199 ? 6.728 -3.467 -22.970 1.00 96.31 199 LEU A C 1
ATOM 1466 O O . LEU A 1 199 ? 5.577 -3.063 -23.156 1.00 96.31 199 LEU A O 1
ATOM 1470 N N . SER A 1 200 ? 7.058 -4.269 -21.964 1.00 96.94 200 SER A N 1
ATOM 1471 C CA . SER A 1 200 ? 6.146 -4.711 -20.913 1.00 96.94 200 SER A CA 1
ATOM 1472 C C . SER A 1 200 ? 6.859 -4.698 -19.567 1.00 96.94 200 SER A C 1
ATOM 1474 O O . SER A 1 200 ? 8.023 -5.084 -19.486 1.00 96.94 200 SER A O 1
ATOM 1476 N N . PHE A 1 201 ? 6.175 -4.276 -18.508 1.00 97.00 201 PHE A N 1
ATOM 1477 C CA . PHE A 1 201 ? 6.723 -4.302 -17.152 1.00 97.00 201 PHE A CA 1
ATOM 1478 C C . PHE A 1 201 ? 5.642 -4.544 -16.094 1.00 97.00 201 PHE A C 1
ATOM 1480 O O . PHE A 1 201 ? 4.469 -4.225 -16.305 1.00 97.00 201 PHE A O 1
ATOM 1487 N N . GLU A 1 202 ? 6.056 -5.092 -14.951 1.00 96.56 202 GLU A N 1
ATOM 1488 C CA . GLU A 1 202 ? 5.198 -5.375 -13.795 1.00 96.56 202 GLU A CA 1
ATOM 1489 C C . GLU A 1 202 ? 5.523 -4.385 -12.664 1.00 96.56 202 GLU A C 1
ATOM 1491 O O . GLU A 1 202 ? 6.535 -4.549 -11.972 1.00 96.56 202 GLU A O 1
ATOM 1496 N N . PRO A 1 203 ? 4.717 -3.327 -12.479 1.00 95.38 203 PRO A N 1
ATOM 1497 C CA . PRO A 1 203 ? 4.941 -2.372 -11.406 1.00 95.38 203 PRO A CA 1
ATOM 1498 C C . PRO A 1 203 ? 4.509 -2.950 -10.051 1.00 95.38 203 PRO A C 1
ATOM 1500 O O . PRO A 1 203 ? 3.450 -3.566 -9.914 1.00 95.38 203 PRO A O 1
ATOM 1503 N N . LYS A 1 204 ? 5.320 -2.702 -9.024 1.00 94.50 204 LYS A N 1
ATOM 1504 C CA . LYS A 1 204 ? 5.070 -3.110 -7.638 1.00 94.50 204 LYS A CA 1
ATOM 1505 C C . LYS A 1 204 ? 5.133 -1.896 -6.719 1.00 94.50 204 LYS A C 1
ATOM 1507 O O . LYS A 1 204 ? 5.944 -0.998 -6.923 1.00 94.50 204 LYS A O 1
ATOM 1512 N N . LEU A 1 205 ? 4.309 -1.884 -5.681 1.00 92.25 205 LEU A N 1
ATOM 1513 C CA . LEU A 1 205 ? 4.469 -1.006 -4.532 1.00 92.25 205 LEU A CA 1
ATOM 1514 C C . LEU A 1 205 ? 5.469 -1.654 -3.572 1.00 92.25 205 LEU A C 1
ATOM 1516 O O . LEU A 1 205 ? 5.182 -2.694 -2.976 1.00 92.25 205 LEU A O 1
ATOM 1520 N N . ARG A 1 206 ? 6.638 -1.041 -3.419 1.00 92.12 206 ARG A N 1
ATOM 1521 C CA . ARG A 1 206 ? 7.623 -1.412 -2.407 1.00 92.12 206 ARG A CA 1
ATOM 1522 C C . ARG A 1 206 ? 7.409 -0.568 -1.163 1.00 92.12 206 ARG A C 1
ATOM 1524 O O . ARG A 1 206 ? 7.318 0.650 -1.266 1.00 92.12 206 ARG A O 1
ATOM 1531 N N . ARG A 1 207 ? 7.387 -1.210 0.002 1.00 90.31 207 ARG A N 1
ATOM 1532 C CA . ARG A 1 207 ? 7.336 -0.581 1.332 1.00 90.31 207 ARG A CA 1
ATOM 1533 C C . ARG A 1 207 ? 8.156 -1.364 2.348 1.00 90.31 207 ARG A C 1
ATOM 1535 O O . ARG A 1 207 ? 8.602 -2.464 2.047 1.00 90.31 207 ARG A O 1
ATOM 1542 N N . LEU A 1 208 ? 8.361 -0.802 3.536 1.00 89.81 208 LEU A N 1
ATOM 1543 C CA . LEU A 1 208 ? 9.048 -1.481 4.639 1.00 89.81 208 LEU A CA 1
ATOM 1544 C C . LEU A 1 208 ? 8.033 -1.907 5.699 1.00 89.81 208 LEU A C 1
ATOM 1546 O O . LEU A 1 208 ? 7.200 -1.091 6.092 1.00 89.81 208 LEU A O 1
ATOM 1550 N N . ASP A 1 209 ? 8.094 -3.156 6.150 1.00 90.00 209 ASP A N 1
ATOM 1551 C CA . ASP A 1 209 ? 7.259 -3.653 7.246 1.00 90.00 209 ASP A CA 1
ATOM 1552 C C . ASP A 1 209 ? 7.749 -3.179 8.629 1.00 90.00 209 ASP A C 1
ATOM 1554 O O . ASP A 1 209 ? 8.727 -2.429 8.756 1.00 90.00 209 ASP A O 1
ATOM 1558 N N . LEU A 1 210 ? 7.068 -3.629 9.686 1.00 87.94 210 LEU A N 1
ATOM 1559 C CA . LEU A 1 210 ? 7.430 -3.330 11.075 1.00 87.94 210 LEU A CA 1
ATOM 1560 C C . LEU A 1 210 ? 8.869 -3.740 11.444 1.00 87.94 210 LEU A C 1
ATOM 1562 O O . LEU A 1 210 ? 9.483 -3.081 12.283 1.00 87.94 210 LEU A O 1
ATOM 1566 N N . SER A 1 211 ? 9.414 -4.792 10.822 1.00 86.38 211 SER A N 1
ATOM 1567 C CA . SER A 1 211 ? 10.797 -5.250 11.026 1.00 86.38 211 SER A CA 1
ATOM 1568 C C . SER A 1 211 ? 11.818 -4.444 10.213 1.00 86.38 211 SER A C 1
ATOM 1570 O O . SER A 1 211 ? 13.017 -4.505 10.475 1.00 86.38 211 SER A O 1
ATOM 1572 N N . GLY A 1 212 ? 11.347 -3.643 9.253 1.00 85.50 212 GLY A N 1
ATOM 1573 C CA . GLY A 1 212 ? 12.175 -2.960 8.264 1.00 85.50 212 GLY A CA 1
ATOM 1574 C C . GLY A 1 212 ? 12.490 -3.818 7.037 1.00 85.50 212 GLY A C 1
ATOM 1575 O O . GLY A 1 212 ? 13.286 -3.390 6.203 1.00 85.50 212 GLY A O 1
ATOM 1576 N N . ALA A 1 213 ? 11.881 -4.998 6.898 1.00 88.88 213 ALA A N 1
ATOM 1577 C CA . ALA A 1 213 ? 12.011 -5.814 5.701 1.00 88.88 213 ALA A CA 1
ATOM 1578 C C . ALA A 1 213 ? 11.182 -5.221 4.553 1.00 88.88 213 ALA A C 1
ATOM 1580 O O . ALA A 1 213 ? 10.114 -4.641 4.760 1.00 88.88 213 ALA A O 1
ATOM 1581 N N . ALA A 1 214 ? 11.681 -5.357 3.324 1.00 90.25 214 ALA A N 1
ATOM 1582 C CA . ALA A 1 214 ? 10.975 -4.877 2.144 1.00 90.25 214 ALA A CA 1
ATOM 1583 C C . ALA A 1 214 ? 9.799 -5.801 1.795 1.00 90.25 214 ALA A C 1
ATOM 1585 O O . ALA A 1 214 ? 9.965 -7.009 1.642 1.00 90.25 214 ALA A O 1
ATOM 1586 N N . VAL A 1 215 ? 8.626 -5.205 1.607 1.00 92.19 215 VAL A N 1
ATOM 1587 C CA . VAL A 1 215 ? 7.410 -5.851 1.116 1.00 92.19 215 VAL A CA 1
ATOM 1588 C C . VAL A 1 215 ? 7.105 -5.283 -0.263 1.00 92.19 215 VAL A C 1
ATOM 1590 O O . VAL A 1 215 ? 6.930 -4.073 -0.409 1.00 92.19 215 VAL A O 1
ATOM 1593 N N . ASN A 1 216 ? 7.031 -6.163 -1.263 1.00 93.31 216 ASN A N 1
ATOM 1594 C CA . ASN A 1 216 ? 6.732 -5.812 -2.649 1.00 93.31 216 ASN A CA 1
ATOM 1595 C C . ASN A 1 216 ? 5.332 -6.322 -3.005 1.00 93.31 216 ASN A C 1
ATOM 1597 O O . ASN A 1 216 ? 5.129 -7.525 -3.167 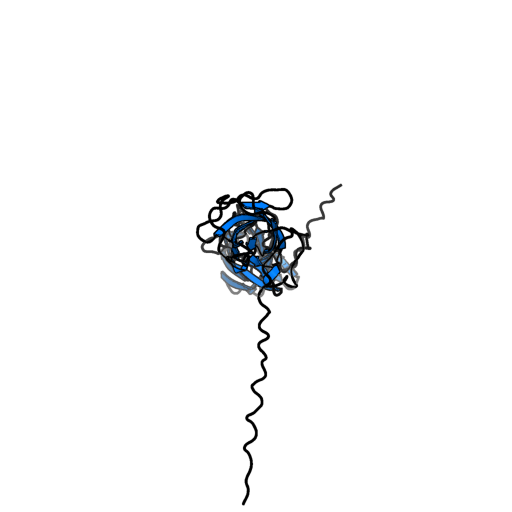1.00 93.31 216 ASN A O 1
ATOM 1601 N N . GLN A 1 217 ? 4.372 -5.414 -3.136 1.00 92.38 217 GLN A N 1
ATOM 1602 C CA . GLN A 1 217 ? 2.996 -5.730 -3.507 1.00 92.38 217 GLN A CA 1
ATOM 1603 C C . GLN A 1 217 ? 2.770 -5.414 -4.994 1.00 92.38 217 GLN A C 1
ATOM 1605 O O . GLN A 1 217 ? 2.963 -4.266 -5.387 1.00 92.38 217 GLN A O 1
ATOM 1610 N N . PRO A 1 218 ? 2.350 -6.376 -5.834 1.00 93.62 218 PRO A N 1
ATOM 1611 C CA . PRO A 1 218 ? 2.013 -6.097 -7.227 1.00 93.62 218 PRO A CA 1
ATOM 1612 C C . PRO A 1 218 ? 0.892 -5.065 -7.349 1.00 93.62 218 PRO A C 1
ATOM 1614 O O . PRO A 1 218 ? -0.099 -5.132 -6.619 1.00 93.62 218 PRO A O 1
ATOM 1617 N N . LEU A 1 219 ? 1.042 -4.134 -8.290 1.00 92.44 219 LEU A N 1
ATOM 1618 C CA . LEU A 1 219 ? -0.047 -3.270 -8.727 1.00 92.44 219 LEU A CA 1
ATOM 1619 C C . LEU A 1 219 ? -0.773 -3.949 -9.892 1.00 92.44 219 LEU A C 1
ATOM 1621 O O . LEU A 1 219 ? -0.161 -4.591 -10.743 1.00 92.44 219 LEU A O 1
ATOM 1625 N N . THR A 1 220 ? -2.090 -3.820 -9.924 1.00 92.62 220 THR A N 1
ATOM 1626 C CA . THR A 1 220 ? -2.972 -4.439 -10.922 1.00 92.62 220 THR A CA 1
ATOM 1627 C C . THR A 1 220 ? -3.781 -3.414 -11.709 1.00 92.62 220 THR A C 1
ATOM 1629 O O . THR A 1 220 ? -4.308 -3.743 -12.773 1.00 92.62 220 THR A O 1
ATOM 1632 N N . LYS A 1 221 ? -3.872 -2.178 -11.206 1.00 91.31 221 LYS A N 1
ATOM 1633 C CA . LYS A 1 221 ? -4.638 -1.069 -11.784 1.00 91.31 221 LYS A CA 1
ATOM 1634 C C . LYS A 1 221 ? -3.883 0.254 -11.677 1.00 91.31 221 LYS A C 1
ATOM 1636 O O . LYS A 1 221 ? -3.060 0.436 -10.781 1.00 91.31 221 LYS A O 1
ATOM 1641 N N . GLY A 1 222 ? -4.189 1.170 -12.596 1.00 91.75 222 GLY A N 1
ATOM 1642 C CA . GLY A 1 222 ? -3.539 2.473 -12.738 1.00 91.75 222 GLY A CA 1
ATOM 1643 C C . GLY A 1 222 ? -3.120 2.784 -14.165 1.00 91.75 222 GLY A C 1
ATOM 1644 O O . GLY A 1 222 ? -3.361 2.009 -15.093 1.00 91.75 222 GLY A O 1
ATOM 1645 N N . SER A 1 223 ? -2.486 3.938 -14.328 1.00 93.62 223 SER A N 1
ATOM 1646 C CA . SER A 1 223 ? -2.026 4.417 -15.626 1.00 93.62 223 SER A CA 1
ATOM 1647 C C . SER A 1 223 ? -0.678 5.108 -15.484 1.00 93.62 223 SER A C 1
ATOM 1649 O O . SER A 1 223 ? -0.392 5.730 -14.459 1.00 93.62 223 SER A O 1
ATOM 1651 N N . PHE A 1 224 ? 0.142 5.017 -16.526 1.00 95.50 224 PHE A N 1
ATOM 1652 C CA . PHE A 1 224 ? 1.481 5.597 -16.547 1.00 95.50 224 PHE A CA 1
ATOM 1653 C C . PHE A 1 224 ? 1.700 6.423 -17.809 1.00 95.50 224 PHE A C 1
ATOM 1655 O O . PHE A 1 224 ? 1.290 6.026 -18.897 1.00 95.50 224 PHE A O 1
ATOM 1662 N N . ASN A 1 225 ? 2.420 7.531 -17.687 1.00 96.25 225 ASN A N 1
ATOM 1663 C CA . ASN A 1 225 ? 3.132 8.100 -18.820 1.00 96.25 225 ASN A CA 1
ATOM 1664 C C . ASN A 1 225 ? 4.429 7.314 -18.992 1.00 96.25 225 ASN A C 1
ATOM 1666 O O . ASN A 1 225 ? 5.270 7.281 -18.093 1.00 96.25 225 ASN A O 1
ATOM 1670 N N . VAL A 1 226 ? 4.581 6.657 -20.137 1.00 97.31 226 VAL A N 1
ATOM 1671 C CA . VAL A 1 226 ? 5.750 5.826 -20.426 1.00 97.31 226 VAL A CA 1
ATOM 1672 C C . VAL A 1 226 ? 6.552 6.468 -21.542 1.00 97.31 226 VAL A C 1
ATOM 1674 O O . VAL A 1 226 ? 6.025 6.710 -22.628 1.00 97.31 226 VAL A O 1
ATOM 1677 N N . ARG A 1 227 ? 7.835 6.711 -21.277 1.00 97.88 227 ARG A N 1
ATOM 1678 C CA . ARG A 1 227 ? 8.811 7.155 -22.272 1.00 97.88 227 ARG A CA 1
ATOM 1679 C C . ARG A 1 227 ? 9.928 6.138 -22.393 1.00 97.88 227 ARG A C 1
ATOM 1681 O O . ARG A 1 227 ? 10.398 5.605 -21.388 1.00 97.88 227 ARG A O 1
ATOM 1688 N N . ALA A 1 228 ? 10.341 5.864 -23.621 1.00 97.75 228 ALA A N 1
ATOM 1689 C CA . ALA A 1 228 ? 11.410 4.922 -23.890 1.00 97.75 228 ALA A CA 1
ATOM 1690 C C . ALA A 1 228 ? 12.226 5.321 -25.120 1.00 97.75 228 ALA A C 1
ATOM 1692 O O . ALA A 1 228 ? 11.675 5.734 -26.142 1.00 97.75 228 ALA A O 1
ATOM 1693 N N . GLN A 1 229 ? 13.541 5.141 -25.053 1.00 97.75 229 GLN A N 1
ATOM 1694 C CA . GLN A 1 229 ? 14.441 5.372 -26.178 1.00 97.75 229 GLN A CA 1
ATOM 1695 C C . GLN A 1 229 ? 15.536 4.310 -26.202 1.00 97.75 229 GLN A C 1
ATOM 1697 O O . GLN A 1 229 ? 16.132 3.991 -25.178 1.00 97.75 229 GLN A O 1
ATOM 1702 N N . VAL A 1 230 ? 15.837 3.765 -27.382 1.00 97.06 230 VAL A N 1
ATOM 1703 C CA . VAL A 1 230 ? 16.997 2.886 -27.530 1.00 97.06 230 VAL A CA 1
ATOM 1704 C C . VAL A 1 230 ? 18.235 3.747 -27.747 1.00 97.06 230 VAL A C 1
ATOM 1706 O O . VAL A 1 230 ? 18.288 4.579 -28.657 1.00 97.06 230 VAL A O 1
ATOM 1709 N N . LEU A 1 231 ? 19.242 3.521 -26.917 1.00 96.94 231 LEU A N 1
ATOM 1710 C CA . LEU A 1 231 ? 20.559 4.129 -26.967 1.00 96.94 231 LEU A CA 1
ATOM 1711 C C . LEU A 1 231 ? 21.569 3.118 -27.518 1.00 96.94 231 LEU A C 1
ATOM 1713 O O . LEU A 1 231 ? 21.483 1.920 -27.251 1.00 96.94 231 LEU A O 1
ATOM 1717 N N . ALA A 1 232 ? 22.543 3.601 -28.281 1.00 96.00 232 ALA A N 1
ATOM 1718 C CA . ALA A 1 232 ? 23.702 2.828 -28.700 1.00 96.00 232 ALA A CA 1
ATOM 1719 C C . ALA A 1 232 ? 24.934 3.281 -27.916 1.00 96.00 232 ALA A C 1
ATOM 1721 O O . ALA A 1 232 ? 25.252 4.470 -27.884 1.00 96.00 232 ALA A O 1
ATOM 1722 N N . ILE A 1 233 ? 25.644 2.322 -27.330 1.00 94.50 233 ILE A N 1
ATOM 1723 C CA . ILE A 1 233 ? 26.957 2.528 -26.725 1.00 94.50 233 ILE A CA 1
ATOM 1724 C C . ILE A 1 233 ? 28.011 2.348 -27.819 1.00 94.50 233 ILE A C 1
ATOM 1726 O O . ILE A 1 233 ? 28.170 1.256 -28.381 1.00 94.50 233 ILE A O 1
ATOM 1730 N N . THR A 1 234 ? 28.721 3.428 -28.132 1.00 89.38 234 THR A N 1
ATOM 1731 C CA . THR A 1 234 ? 29.841 3.466 -29.077 1.00 89.38 234 THR A CA 1
ATOM 1732 C C . THR A 1 234 ? 31.136 3.837 -28.343 1.00 89.38 234 THR A C 1
ATOM 1734 O O . THR A 1 234 ? 31.084 4.250 -27.181 1.00 89.38 234 THR A O 1
ATOM 1737 N N . PRO A 1 235 ? 32.315 3.695 -28.977 1.00 88.56 235 PRO A N 1
ATOM 1738 C CA . PRO A 1 235 ? 33.578 4.138 -28.382 1.00 88.56 235 PRO A CA 1
ATOM 1739 C C . PRO A 1 235 ? 33.594 5.627 -27.999 1.00 88.56 235 PRO A C 1
ATOM 1741 O O . PRO A 1 235 ? 34.287 6.012 -27.064 1.00 88.56 235 PRO A O 1
ATOM 1744 N N . GLU A 1 236 ? 32.825 6.458 -28.706 1.00 88.69 236 GLU A N 1
ATOM 1745 C CA . GLU A 1 236 ? 32.726 7.906 -28.495 1.00 88.69 236 GLU A CA 1
ATOM 1746 C C . GLU A 1 236 ? 31.710 8.291 -27.405 1.00 88.69 236 GLU A C 1
ATOM 1748 O O . GLU A 1 236 ? 31.656 9.452 -27.002 1.00 88.69 236 GLU A O 1
ATOM 1753 N N . GLY A 1 237 ? 30.901 7.339 -26.928 1.00 91.81 237 GLY A N 1
ATOM 1754 C CA . GLY A 1 237 ? 29.925 7.554 -25.864 1.00 91.81 237 GLY A CA 1
ATOM 1755 C C . GLY A 1 237 ? 28.576 6.883 -26.115 1.00 91.81 237 GLY A C 1
ATOM 1756 O O . GLY A 1 237 ? 28.416 6.025 -26.981 1.00 91.81 237 GLY A O 1
ATOM 1757 N N . THR A 1 238 ? 27.580 7.274 -25.321 1.00 94.81 238 THR A N 1
ATOM 1758 C CA . THR A 1 238 ? 26.197 6.803 -25.479 1.00 94.81 238 THR A CA 1
ATOM 1759 C C . THR A 1 238 ? 25.423 7.788 -26.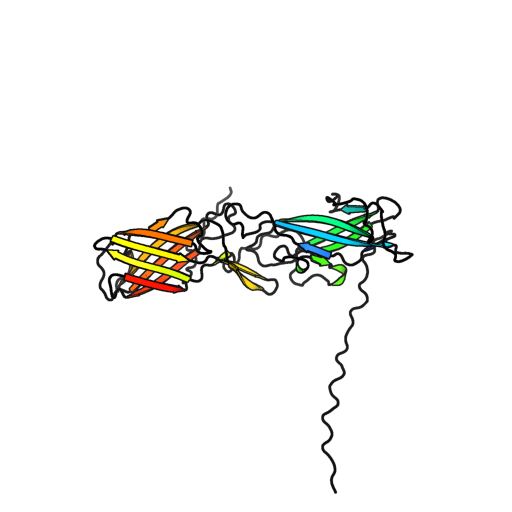342 1.00 94.81 238 THR A C 1
ATOM 1761 O O . THR A 1 238 ? 25.400 8.981 -26.047 1.00 94.81 238 THR A O 1
ATOM 1764 N N . VAL A 1 239 ? 24.784 7.300 -27.404 1.00 95.31 239 VAL A N 1
ATOM 1765 C CA . VAL A 1 239 ? 24.039 8.144 -28.343 1.00 95.31 239 VAL A CA 1
ATOM 1766 C C . VAL A 1 239 ? 22.641 7.592 -28.638 1.00 95.31 239 VAL A C 1
ATOM 1768 O O . VAL A 1 239 ? 22.482 6.376 -28.740 1.00 95.31 239 VAL A O 1
ATOM 1771 N N . PRO A 1 240 ? 21.625 8.447 -28.861 1.00 96.75 240 PRO A N 1
ATOM 1772 C CA . PRO A 1 240 ? 20.291 7.999 -29.258 1.00 96.75 240 PRO A CA 1
ATOM 1773 C C . PRO A 1 240 ? 20.293 7.214 -30.571 1.00 96.75 240 PRO A C 1
ATOM 1775 O O . PRO A 1 240 ? 20.654 7.757 -31.619 1.00 96.75 240 PRO A O 1
ATOM 1778 N N . PHE A 1 241 ? 19.875 5.950 -30.534 1.00 96.06 241 PHE A N 1
ATOM 1779 C CA . PHE A 1 241 ? 19.734 5.109 -31.722 1.00 96.06 241 PHE A CA 1
ATOM 1780 C C . PHE A 1 241 ? 18.359 5.282 -32.375 1.00 96.06 241 PHE A C 1
ATOM 1782 O O . PHE A 1 241 ? 18.273 5.365 -33.604 1.00 96.06 241 PHE A O 1
ATOM 1789 N N . THR A 1 242 ? 17.305 5.407 -31.567 1.00 97.12 242 THR A N 1
ATOM 1790 C CA . THR A 1 242 ? 15.926 5.614 -32.033 1.00 97.12 242 THR A CA 1
ATOM 1791 C C . THR A 1 242 ? 15.370 6.973 -31.613 1.00 97.12 242 THR A C 1
ATOM 1793 O O . THR A 1 242 ? 15.873 7.606 -30.684 1.00 97.12 242 THR A O 1
ATOM 1796 N N . SER A 1 243 ? 14.295 7.425 -32.265 1.00 97.38 243 SER A N 1
ATOM 1797 C CA . SER A 1 243 ? 13.422 8.448 -31.680 1.00 97.38 243 SER A CA 1
ATOM 1798 C C . SER A 1 243 ? 12.823 7.948 -30.360 1.00 97.38 243 SER A C 1
ATOM 1800 O O . SER A 1 243 ? 12.766 6.738 -30.120 1.00 97.38 243 SER A O 1
ATOM 1802 N N . GLU A 1 244 ? 12.386 8.877 -29.514 1.00 97.81 244 GLU A N 1
ATOM 1803 C CA . GLU A 1 244 ? 11.653 8.547 -28.291 1.00 97.81 244 GLU A CA 1
ATOM 1804 C C . GLU A 1 244 ? 10.267 7.981 -28.643 1.00 97.81 244 GLU A C 1
ATOM 1806 O O . GLU A 1 244 ? 9.566 8.515 -29.507 1.00 97.81 244 GLU A O 1
ATOM 1811 N N . LEU A 1 245 ? 9.892 6.890 -27.978 1.00 97.50 245 LEU A N 1
ATOM 1812 C CA . LEU A 1 245 ? 8.521 6.412 -27.862 1.00 97.50 245 LEU A CA 1
ATOM 1813 C C . LEU A 1 245 ? 7.913 7.055 -26.615 1.00 97.50 245 LEU A C 1
ATOM 1815 O O . LEU A 1 245 ? 8.449 6.878 -25.525 1.00 97.50 245 LEU A O 1
ATOM 1819 N N . SER A 1 246 ? 6.791 7.754 -26.766 1.00 97.38 246 SER A N 1
ATOM 1820 C CA . SER A 1 246 ? 6.057 8.362 -25.656 1.00 97.38 246 SER A CA 1
ATOM 1821 C C . SER A 1 246 ? 4.593 7.947 -25.729 1.00 97.38 246 SER A C 1
ATOM 1823 O O . SER A 1 246 ? 3.921 8.195 -26.731 1.00 97.38 246 SER A O 1
ATOM 1825 N N . VAL A 1 247 ? 4.112 7.270 -24.687 1.00 97.25 247 VAL A N 1
ATOM 1826 C CA . VAL A 1 247 ? 2.727 6.808 -24.563 1.00 97.25 247 VAL A CA 1
ATOM 1827 C C . VAL A 1 247 ? 2.135 7.406 -23.296 1.00 97.25 247 VAL A C 1
ATOM 1829 O O . VAL A 1 247 ? 2.576 7.104 -22.187 1.00 97.25 247 VAL A O 1
ATOM 1832 N N . ALA A 1 248 ? 1.131 8.261 -23.471 1.00 95.44 248 ALA A N 1
ATOM 1833 C CA . ALA A 1 248 ? 0.366 8.819 -22.367 1.00 95.44 248 ALA A CA 1
ATOM 1834 C C . ALA A 1 248 ? -0.668 7.801 -21.871 1.00 95.44 248 ALA A C 1
ATOM 1836 O O . ALA A 1 248 ? -1.278 7.097 -22.676 1.00 95.44 248 ALA A O 1
ATOM 1837 N N . ALA A 1 249 ? -0.879 7.759 -20.555 1.00 93.19 249 ALA A N 1
ATOM 1838 C CA . ALA A 1 249 ? -1.904 6.933 -19.912 1.00 93.19 249 ALA A CA 1
ATOM 1839 C C . ALA A 1 249 ? -1.894 5.444 -20.316 1.00 93.19 249 ALA A C 1
ATOM 1841 O O . ALA A 1 249 ? -2.936 4.839 -20.550 1.00 93.19 249 ALA A O 1
ATOM 1842 N N . ALA A 1 250 ? -0.715 4.826 -20.369 1.00 94.12 250 ALA A N 1
ATOM 1843 C CA . ALA A 1 250 ? -0.576 3.388 -20.543 1.00 94.12 250 ALA A CA 1
ATOM 1844 C C . ALA A 1 250 ? -1.208 2.630 -19.363 1.00 94.12 250 ALA A C 1
ATOM 1846 O O . ALA A 1 250 ? -0.790 2.803 -18.217 1.00 94.12 250 ALA A O 1
ATOM 1847 N N . GLU A 1 251 ? -2.198 1.786 -19.650 1.00 92.81 251 GLU A N 1
ATOM 1848 C CA . GLU A 1 251 ? -2.962 1.030 -18.652 1.00 92.81 251 GLU A CA 1
ATOM 1849 C C . GLU A 1 251 ? -2.466 -0.413 -18.483 1.00 92.81 251 GLU A C 1
ATOM 1851 O O . GLU A 1 251 ? -1.736 -0.972 -19.313 1.00 92.81 251 GLU A O 1
ATOM 1856 N N . PHE A 1 252 ? -2.918 -1.047 -17.403 1.00 92.69 252 PHE A N 1
ATOM 1857 C CA . PHE A 1 252 ? -2.656 -2.454 -17.126 1.00 92.69 252 PHE A CA 1
ATOM 1858 C C . PHE A 1 252 ? -3.398 -3.388 -18.090 1.00 92.69 252 PHE A C 1
ATOM 1860 O O . PHE A 1 252 ? -4.583 -3.237 -18.376 1.00 92.69 252 PHE A O 1
ATOM 1867 N N . LYS A 1 253 ? -2.706 -4.444 -18.516 1.00 90.38 253 LYS A N 1
ATOM 1868 C CA . LYS A 1 253 ? -3.240 -5.614 -19.216 1.00 90.38 253 LYS A CA 1
ATOM 1869 C C . LYS A 1 253 ? -2.681 -6.867 -18.546 1.00 90.38 253 LYS A C 1
ATOM 1871 O O . LYS A 1 253 ? -1.498 -7.168 -18.695 1.00 90.38 253 LYS A O 1
ATOM 1876 N N . ALA A 1 254 ? -3.527 -7.596 -17.814 1.00 87.56 254 ALA A N 1
ATOM 1877 C CA . ALA A 1 254 ? -3.137 -8.791 -17.050 1.00 87.56 254 ALA A CA 1
ATOM 1878 C C . ALA A 1 254 ? -1.930 -8.535 -16.116 1.00 87.56 254 ALA A C 1
ATOM 1880 O O . ALA A 1 254 ? -0.873 -9.152 -16.260 1.00 87.56 254 ALA A O 1
ATOM 1881 N N . SER A 1 255 ? -2.085 -7.564 -15.207 1.00 87.44 255 SER A N 1
ATOM 1882 C CA . SER A 1 255 ? -1.078 -7.146 -14.209 1.00 87.44 255 SER A CA 1
ATOM 1883 C C . SER A 1 255 ? 0.238 -6.589 -14.770 1.00 87.44 255 SER A C 1
ATOM 1885 O O . SER A 1 255 ? 1.169 -6.338 -14.017 1.00 87.44 255 SER A O 1
ATOM 1887 N N . ASN A 1 256 ? 0.321 -6.357 -16.081 1.00 93.88 256 ASN A N 1
ATOM 1888 C CA . ASN A 1 256 ? 1.475 -5.742 -16.730 1.00 93.88 256 ASN A CA 1
ATOM 1889 C C . ASN A 1 256 ? 1.068 -4.459 -17.440 1.00 93.88 256 ASN A C 1
ATOM 1891 O O . ASN A 1 256 ? -0.012 -4.388 -18.019 1.00 93.88 256 ASN A O 1
ATOM 1895 N N . VAL A 1 257 ? 1.960 -3.482 -17.490 1.00 95.81 257 VAL A N 1
ATOM 1896 C CA . VAL A 1 257 ? 1.814 -2.323 -18.372 1.00 95.81 257 VAL A CA 1
ATOM 1897 C C . VAL A 1 257 ? 2.502 -2.659 -19.683 1.00 95.81 257 VAL A C 1
ATOM 1899 O O . VAL A 1 257 ? 3.671 -3.034 -19.680 1.00 95.81 257 VAL A O 1
ATOM 1902 N N . ARG A 1 258 ? 1.780 -2.553 -20.802 1.00 96.38 258 ARG A N 1
ATOM 1903 C CA . ARG A 1 258 ? 2.311 -2.838 -22.142 1.00 96.38 258 ARG A CA 1
ATOM 1904 C C . ARG A 1 258 ? 2.206 -1.607 -23.017 1.00 96.38 258 ARG A C 1
ATOM 1906 O O . ARG A 1 258 ? 1.106 -1.086 -23.192 1.00 96.38 258 ARG A O 1
ATOM 1913 N N . VAL A 1 259 ? 3.319 -1.209 -23.622 1.00 96.75 259 VAL A N 1
ATOM 1914 C CA . VAL A 1 259 ? 3.333 -0.145 -24.629 1.00 96.75 259 VAL A CA 1
ATOM 1915 C C . VAL A 1 259 ? 4.049 -0.604 -25.889 1.00 96.75 259 VAL A C 1
ATOM 1917 O O . VAL A 1 259 ? 4.976 -1.414 -25.856 1.00 96.75 259 VAL A O 1
ATOM 1920 N N . GLU A 1 260 ? 3.570 -0.103 -27.017 1.00 97.00 260 GLU A N 1
ATOM 1921 C CA . GLU A 1 260 ? 4.051 -0.448 -28.345 1.00 97.00 260 GLU A CA 1
ATOM 1922 C C . GLU A 1 260 ? 3.950 0.778 -29.245 1.00 97.00 260 GLU A C 1
ATOM 1924 O O . GLU A 1 260 ? 2.975 1.526 -29.163 1.00 97.00 260 GLU A O 1
ATOM 1929 N N . GLY A 1 261 ? 4.939 0.970 -30.111 1.00 96.94 261 GLY A N 1
ATOM 1930 C CA . GLY A 1 261 ? 4.881 1.997 -31.140 1.00 96.94 261 GLY A CA 1
ATOM 1931 C C . GLY A 1 261 ? 6.044 1.932 -32.118 1.00 96.94 261 GLY A C 1
ATOM 1932 O O . GLY A 1 261 ? 7.066 1.284 -31.871 1.00 96.94 261 GLY A O 1
ATOM 1933 N N . ASP A 1 262 ? 5.873 2.619 -33.242 1.00 97.19 262 ASP A N 1
ATOM 1934 C CA . ASP A 1 262 ? 6.918 2.772 -34.245 1.00 97.19 262 ASP A CA 1
ATOM 1935 C C . ASP A 1 262 ? 7.892 3.882 -33.838 1.00 97.19 262 ASP A C 1
ATOM 1937 O O . ASP A 1 262 ? 7.499 4.992 -33.476 1.00 97.19 262 ASP A O 1
ATOM 1941 N N . VAL A 1 263 ? 9.185 3.592 -33.944 1.00 97.44 263 VAL A N 1
ATOM 1942 C CA . VAL A 1 263 ? 10.281 4.526 -33.687 1.00 97.44 263 VAL A CA 1
ATOM 1943 C C . VAL A 1 263 ? 11.158 4.667 -34.926 1.00 97.44 263 VAL A C 1
ATOM 1945 O O . VAL A 1 263 ? 11.390 3.718 -35.676 1.00 97.44 263 VAL A O 1
ATOM 1948 N N . LYS A 1 264 ? 11.670 5.873 -35.169 1.00 97.25 264 LYS A N 1
ATOM 1949 C CA . LYS A 1 264 ? 12.567 6.147 -36.300 1.00 97.25 264 LYS A CA 1
ATOM 1950 C C . LYS A 1 264 ? 13.999 5.811 -35.919 1.00 97.25 264 LYS A C 1
ATOM 1952 O O . LYS A 1 264 ? 1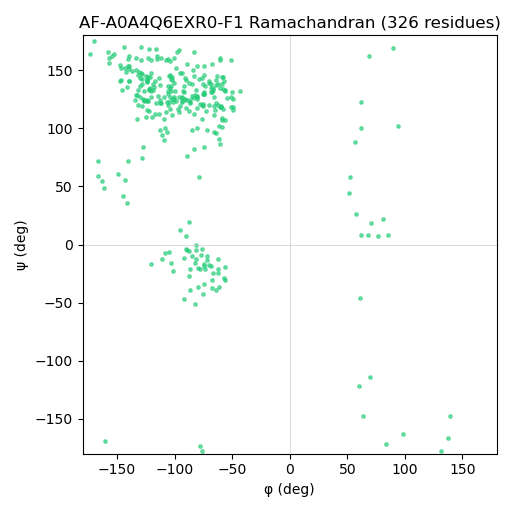4.436 6.174 -34.829 1.00 97.25 264 LYS A O 1
ATOM 1957 N N . LEU A 1 265 ? 14.752 5.189 -36.825 1.00 96.38 265 LEU A N 1
ATOM 1958 C CA . LEU A 1 265 ? 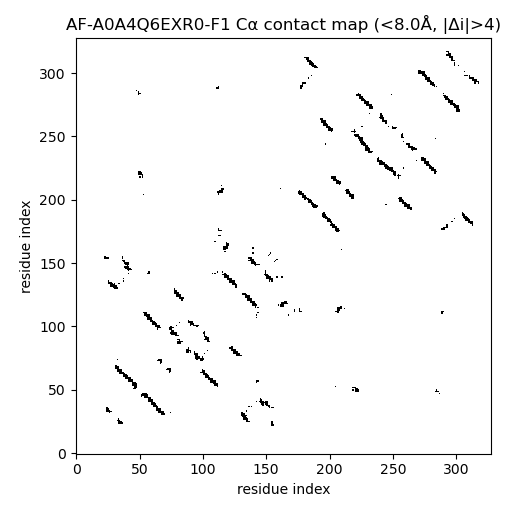16.196 5.043 -36.650 1.00 96.38 265 LEU A CA 1
ATOM 1959 C C . LEU A 1 265 ? 16.868 6.389 -36.930 1.00 96.38 265 LEU A C 1
ATOM 1961 O O . LEU A 1 265 ? 16.744 6.937 -38.024 1.00 96.38 265 LEU A O 1
ATOM 1965 N N . LEU A 1 266 ? 17.585 6.927 -35.947 1.00 95.94 266 LEU A N 1
ATOM 1966 C CA . LEU A 1 266 ? 18.213 8.247 -36.063 1.00 95.94 266 LEU A CA 1
ATOM 1967 C C . LEU A 1 266 ? 19.592 8.187 -36.714 1.00 95.94 266 LEU A C 1
ATOM 1969 O O . LEU A 1 266 ? 20.099 9.194 -37.203 1.00 95.94 266 LEU A O 1
ATOM 1973 N N . ARG A 1 267 ? 20.229 7.016 -36.693 1.00 92.75 267 ARG A N 1
ATOM 1974 C CA . ARG A 1 267 ? 21.587 6.832 -37.203 1.00 92.75 267 ARG A CA 1
ATOM 1975 C C . ARG A 1 267 ? 21.852 5.384 -37.579 1.00 92.75 267 ARG A C 1
ATOM 1977 O O . ARG A 1 267 ? 21.244 4.462 -37.041 1.00 92.75 267 ARG A O 1
ATOM 1984 N N . LYS A 1 268 ? 22.821 5.187 -38.470 1.00 89.75 268 LYS A N 1
ATOM 1985 C CA . LYS A 1 268 ? 23.419 3.872 -38.714 1.00 89.75 268 LYS A CA 1
ATOM 1986 C C . LYS A 1 268 ? 24.483 3.631 -37.647 1.00 89.75 268 LYS A C 1
ATOM 1988 O O . LYS A 1 268 ? 25.343 4.484 -37.446 1.00 89.75 268 LYS A O 1
ATOM 1993 N N . ILE A 1 269 ? 24.423 2.487 -36.979 1.00 86.00 269 ILE A N 1
ATOM 1994 C CA . ILE A 1 269 ? 25.426 2.057 -35.997 1.00 86.00 269 ILE A CA 1
ATOM 1995 C C . ILE A 1 269 ? 26.132 0.805 -36.502 1.00 86.00 269 ILE A C 1
ATOM 1997 O O . ILE A 1 269 ? 25.621 0.101 -37.378 1.00 86.00 269 ILE A O 1
ATOM 2001 N N . ARG A 1 270 ? 27.321 0.535 -35.967 1.00 83.38 270 ARG A N 1
ATOM 2002 C CA . ARG A 1 270 ? 28.055 -0.681 -36.313 1.00 83.38 270 ARG A CA 1
ATOM 2003 C C . ARG A 1 270 ? 27.406 -1.890 -35.630 1.00 83.38 270 ARG A C 1
ATOM 2005 O O . ARG A 1 270 ? 26.757 -1.748 -34.596 1.00 83.38 270 ARG A O 1
ATOM 2012 N N . ARG A 1 271 ? 27.560 -3.088 -36.200 1.00 77.94 271 ARG A N 1
ATOM 2013 C CA . ARG A 1 271 ? 26.918 -4.312 -35.667 1.00 77.94 271 ARG A CA 1
ATOM 2014 C C . ARG A 1 271 ? 27.467 -4.710 -34.293 1.00 77.94 271 ARG A C 1
ATOM 2016 O O . ARG A 1 271 ? 26.786 -5.361 -33.510 1.00 77.94 271 ARG A O 1
ATOM 2023 N N . GLU A 1 272 ? 28.688 -4.294 -33.985 1.00 78.38 272 GLU A N 1
ATOM 2024 C CA . GLU A 1 272 ? 29.331 -4.492 -32.690 1.00 78.38 272 GLU A CA 1
ATOM 2025 C C . GLU A 1 272 ? 28.839 -3.535 -31.592 1.00 78.38 272 GLU A C 1
ATOM 2027 O O . GLU A 1 272 ? 29.171 -3.742 -30.423 1.00 78.38 272 GLU A O 1
ATOM 2032 N N . SER A 1 273 ? 28.040 -2.516 -31.934 1.00 87.25 273 SER A N 1
ATOM 2033 C CA . SER A 1 273 ? 27.464 -1.607 -30.945 1.00 87.25 273 SER A CA 1
ATOM 2034 C C . SER A 1 273 ? 26.546 -2.363 -29.983 1.00 87.25 273 SER A C 1
ATOM 2036 O O . SER A 1 273 ? 25.759 -3.233 -30.372 1.00 87.25 273 SER A O 1
ATOM 2038 N N . THR A 1 274 ? 26.659 -2.019 -28.703 1.00 93.44 274 THR A N 1
ATOM 2039 C CA . THR A 1 274 ? 25.766 -2.531 -27.659 1.00 93.44 274 THR A CA 1
ATOM 2040 C C . THR A 1 274 ? 24.606 -1.563 -27.504 1.00 93.44 274 THR A C 1
ATOM 2042 O O . THR A 1 274 ? 24.805 -0.352 -27.527 1.00 93.44 274 THR A O 1
ATOM 2045 N N . LEU A 1 275 ? 23.399 -2.097 -27.388 1.00 95.19 275 LEU A N 1
ATOM 2046 C CA . LEU A 1 275 ? 22.177 -1.332 -27.220 1.00 95.19 275 LEU A CA 1
ATOM 2047 C C . LEU A 1 275 ? 21.730 -1.357 -25.759 1.00 95.19 275 LEU A C 1
ATOM 2049 O O . LEU A 1 275 ? 21.829 -2.384 -25.081 1.00 95.19 275 LEU A O 1
ATOM 2053 N N . GLU A 1 276 ? 21.183 -0.236 -25.310 1.00 95.88 276 GLU A N 1
ATOM 2054 C CA . GLU A 1 276 ? 20.476 -0.088 -24.039 1.00 95.88 276 GLU A CA 1
ATOM 2055 C C . GLU A 1 276 ? 19.122 0.569 -24.289 1.00 95.88 276 GLU A C 1
ATOM 2057 O O . GLU A 1 276 ? 18.977 1.381 -25.198 1.00 95.88 276 GLU A O 1
ATOM 2062 N N . LEU A 1 277 ? 18.125 0.214 -23.491 1.00 96.50 277 LEU A N 1
ATOM 2063 C CA . LEU A 1 277 ? 16.871 0.944 -23.409 1.00 96.50 277 LEU A CA 1
ATOM 2064 C C . LEU A 1 277 ? 16.983 1.941 -22.259 1.00 96.50 277 LEU A C 1
ATOM 2066 O O . LEU A 1 277 ? 17.225 1.524 -21.130 1.00 96.50 277 LEU A O 1
ATOM 2070 N N . ASP A 1 278 ? 16.779 3.219 -22.540 1.00 97.00 278 ASP A N 1
ATOM 2071 C CA . ASP A 1 278 ? 16.463 4.226 -21.532 1.00 97.00 278 ASP A CA 1
ATOM 2072 C C . ASP A 1 278 ? 14.945 4.241 -21.329 1.00 97.00 278 ASP A C 1
ATOM 2074 O O . ASP A 1 278 ? 14.195 4.331 -22.306 1.00 97.00 278 ASP A O 1
ATOM 2078 N N . PHE A 1 279 ? 14.491 4.061 -20.089 1.00 95.56 279 PHE A N 1
ATOM 2079 C CA . PHE A 1 279 ? 13.088 3.816 -19.751 1.00 95.56 279 PHE A CA 1
ATOM 2080 C C . PHE A 1 279 ? 12.639 4.687 -18.580 1.00 95.56 279 PHE A C 1
ATOM 2082 O O . PHE A 1 279 ? 13.245 4.662 -17.508 1.00 95.56 279 PHE A O 1
ATOM 2089 N N . VAL A 1 280 ? 11.522 5.393 -18.763 1.00 96.75 280 VAL A N 1
ATOM 2090 C CA . VAL A 1 280 ? 10.851 6.172 -17.720 1.00 96.75 280 VAL A CA 1
ATOM 2091 C C . VAL A 1 280 ? 9.381 5.770 -17.651 1.00 96.75 280 VAL A C 1
ATOM 2093 O O . VAL A 1 280 ? 8.662 5.866 -18.646 1.00 96.75 280 VAL A O 1
ATOM 2096 N N . ALA A 1 281 ? 8.920 5.382 -16.463 1.00 95.81 281 ALA A N 1
ATOM 2097 C CA . ALA A 1 281 ? 7.505 5.214 -16.148 1.00 95.81 281 ALA A CA 1
ATOM 2098 C C . ALA A 1 281 ? 7.100 6.197 -15.048 1.00 95.81 281 ALA A C 1
ATOM 2100 O O . ALA A 1 281 ? 7.525 6.083 -13.897 1.00 95.81 281 ALA A O 1
ATOM 2101 N N . GLU A 1 282 ? 6.265 7.162 -15.411 1.00 94.62 282 GLU A N 1
ATOM 2102 C CA . GLU A 1 282 ? 5.724 8.169 -14.507 1.00 94.62 282 GLU A CA 1
ATOM 2103 C C . GLU A 1 282 ? 4.261 7.827 -14.184 1.00 94.62 282 GLU A C 1
ATOM 2105 O O . GLU A 1 282 ? 3.432 7.770 -15.095 1.00 94.62 282 GLU A O 1
ATOM 2110 N N . PRO A 1 283 ? 3.921 7.545 -12.916 1.00 93.25 283 PRO A N 1
ATOM 2111 C CA . PRO A 1 283 ? 2.552 7.223 -12.532 1.00 93.25 283 PRO A CA 1
ATOM 2112 C C . PRO A 1 283 ? 1.649 8.447 -12.721 1.00 93.25 283 PRO A C 1
ATOM 2114 O O . PRO A 1 283 ? 1.965 9.538 -12.252 1.00 93.25 283 PRO A O 1
ATOM 2117 N N . LEU A 1 284 ? 0.488 8.259 -13.352 1.00 90.88 284 LEU A N 1
ATOM 2118 C CA . LEU A 1 284 ? -0.573 9.272 -13.415 1.00 90.88 284 LEU A CA 1
ATOM 2119 C C . LEU A 1 284 ? -1.361 9.287 -12.101 1.00 90.88 284 LEU A C 1
ATOM 2121 O O . LEU A 1 284 ? -2.562 9.019 -12.057 1.00 90.88 284 LEU A O 1
ATOM 2125 N N . ASP A 1 285 ? -0.651 9.530 -11.006 1.00 76.19 285 ASP A N 1
ATOM 2126 C CA . ASP A 1 285 ? -1.216 9.575 -9.670 1.00 76.19 285 ASP A CA 1
ATOM 2127 C C . ASP A 1 285 ? -1.523 11.021 -9.260 1.00 76.19 285 ASP A C 1
ATOM 2129 O O . ASP A 1 285 ? -0.654 11.889 -9.270 1.00 76.19 285 ASP A O 1
ATOM 2133 N N . SER A 1 286 ? -2.761 11.281 -8.837 1.00 60.38 286 SER A N 1
ATOM 2134 C CA . SER A 1 286 ? -3.166 12.589 -8.314 1.00 60.38 286 SER A CA 1
ATOM 2135 C C . SER A 1 286 ? -2.675 12.839 -6.882 1.00 60.38 286 SER A C 1
ATOM 2137 O O . SER A 1 286 ? -2.979 13.884 -6.312 1.00 60.38 286 SER A O 1
ATOM 2139 N N . THR A 1 287 ? -2.021 11.859 -6.249 1.00 65.56 287 THR A N 1
ATOM 2140 C CA . THR A 1 287 ? -1.697 11.887 -4.812 1.00 65.56 287 THR A CA 1
ATOM 2141 C C . THR A 1 287 ? -0.246 12.213 -4.515 1.00 65.56 287 THR A C 1
ATOM 2143 O O . THR A 1 287 ? 0.066 12.573 -3.383 1.00 65.56 287 THR A O 1
ATOM 2146 N N . GLY A 1 288 ? 0.630 12.113 -5.517 1.00 73.69 288 GLY A N 1
ATOM 2147 C CA . GLY A 1 288 ? 2.061 12.375 -5.374 1.00 73.69 288 GLY A CA 1
ATOM 2148 C C . GLY A 1 288 ? 2.812 11.354 -4.511 1.00 73.69 288 GLY A C 1
ATOM 2149 O O . GLY A 1 288 ? 3.980 11.582 -4.211 1.00 73.69 288 GLY A O 1
ATOM 2150 N N . GLN A 1 289 ? 2.177 10.244 -4.107 1.00 78.75 289 GLN A N 1
ATOM 2151 C CA . GLN A 1 289 ? 2.815 9.212 -3.276 1.00 78.75 289 GLN A CA 1
ATOM 2152 C C . GLN A 1 289 ? 3.800 8.360 -4.082 1.00 78.75 289 GLN A C 1
ATOM 2154 O O . GLN A 1 289 ? 4.830 7.926 -3.566 1.00 78.75 289 GLN A O 1
ATOM 2159 N N . LEU A 1 290 ? 3.505 8.119 -5.362 1.00 87.06 290 LEU A N 1
ATOM 2160 C CA . LEU A 1 290 ? 4.389 7.364 -6.242 1.00 87.06 290 LEU A CA 1
ATOM 2161 C C . LEU A 1 290 ? 5.324 8.294 -7.022 1.00 87.06 290 LEU A C 1
ATOM 2163 O O . LEU A 1 290 ? 4.880 9.145 -7.790 1.00 87.06 290 LEU A O 1
ATOM 2167 N N . LYS A 1 291 ? 6.633 8.079 -6.877 1.00 88.44 291 LYS A N 1
ATOM 2168 C CA . LYS A 1 291 ? 7.657 8.713 -7.717 1.00 88.44 291 LYS A CA 1
ATOM 2169 C C . LYS A 1 291 ? 7.784 7.978 -9.059 1.00 88.44 291 LYS A C 1
ATOM 2171 O O . LYS A 1 291 ? 7.520 6.777 -9.144 1.00 88.44 291 LYS A O 1
ATOM 2176 N N . ALA A 1 292 ? 8.225 8.691 -10.094 1.00 91.50 292 ALA A N 1
ATOM 2177 C CA . ALA A 1 292 ? 8.572 8.084 -11.375 1.00 91.50 292 ALA A CA 1
ATOM 2178 C C . ALA A 1 292 ? 9.751 7.110 -11.226 1.00 91.50 292 ALA A C 1
ATOM 2180 O O . ALA A 1 292 ? 10.681 7.356 -10.454 1.00 91.50 292 ALA A O 1
ATOM 2181 N N . VAL A 1 293 ? 9.727 6.027 -12.001 1.00 92.38 293 VAL A N 1
ATOM 2182 C CA . VAL A 1 293 ? 10.843 5.085 -12.107 1.00 92.38 293 VAL A CA 1
ATOM 2183 C C . VAL A 1 293 ? 11.614 5.389 -13.382 1.00 92.38 293 VAL A C 1
ATOM 2185 O O . VAL A 1 293 ? 11.038 5.393 -14.469 1.00 92.38 293 VAL A O 1
ATOM 2188 N N . HIS A 1 294 ? 12.917 5.620 -13.237 1.00 94.06 294 HIS A N 1
ATOM 2189 C CA . HIS A 1 294 ? 13.858 5.810 -14.337 1.00 94.06 294 HIS A CA 1
ATOM 2190 C C . HIS A 1 294 ? 14.970 4.769 -14.237 1.00 94.06 294 HIS A C 1
ATOM 2192 O O . HIS A 1 294 ? 15.516 4.516 -13.159 1.00 94.06 294 HIS A O 1
ATOM 2198 N N . GLY A 1 295 ? 15.303 4.140 -15.356 1.00 93.06 295 GLY A N 1
ATOM 2199 C CA . GLY A 1 295 ? 16.444 3.248 -15.404 1.00 93.06 295 GLY A CA 1
ATOM 2200 C C . GLY A 1 295 ? 16.807 2.811 -16.808 1.00 93.06 295 GLY A C 1
ATOM 2201 O O . GLY A 1 295 ? 16.103 3.091 -17.779 1.00 93.06 295 GLY A O 1
ATOM 2202 N N . ARG A 1 296 ? 17.917 2.075 -16.885 1.00 94.19 296 ARG A N 1
ATOM 2203 C CA . ARG A 1 296 ? 18.423 1.513 -18.137 1.00 94.19 296 ARG A CA 1
ATOM 2204 C C . ARG A 1 296 ? 18.368 -0.002 -18.152 1.00 94.19 296 ARG A C 1
ATOM 2206 O O . ARG A 1 296 ? 18.626 -0.664 -17.144 1.00 94.19 296 ARG A O 1
ATOM 2213 N N . VAL A 1 297 ? 18.069 -0.553 -19.325 1.00 93.12 297 VAL A N 1
ATOM 2214 C CA . VAL A 1 297 ? 17.934 -1.995 -19.550 1.00 93.12 297 VAL A CA 1
ATOM 2215 C C . VAL A 1 297 ? 18.883 -2.415 -20.673 1.00 93.12 297 VAL A C 1
ATOM 2217 O O . VAL A 1 297 ? 18.708 -1.977 -21.811 1.00 93.12 297 VAL A O 1
ATOM 2220 N N . PRO A 1 298 ? 19.901 -3.254 -20.411 1.00 92.81 298 PRO A N 1
ATOM 2221 C CA . PRO A 1 298 ? 20.829 -3.671 -21.452 1.00 92.81 298 PRO A CA 1
ATOM 2222 C C . PRO A 1 298 ? 20.128 -4.597 -22.448 1.00 92.81 298 PRO A C 1
ATOM 2224 O O . PRO A 1 298 ? 19.662 -5.677 -22.095 1.00 92.81 298 PRO A O 1
ATOM 2227 N N . LEU A 1 299 ? 20.092 -4.200 -23.714 1.00 92.12 299 LEU A N 1
ATOM 2228 C CA . LEU A 1 299 ? 19.477 -4.980 -24.787 1.00 92.12 299 LEU A CA 1
ATOM 2229 C C . LEU A 1 299 ? 20.474 -5.976 -25.400 1.00 92.12 299 LEU A C 1
ATOM 2231 O O . LEU A 1 299 ? 20.093 -7.051 -25.856 1.00 92.12 299 LEU A O 1
ATOM 2235 N N . GLY A 1 300 ? 21.770 -5.668 -25.331 1.00 89.56 300 GLY A N 1
ATOM 2236 C CA . GLY A 1 300 ? 22.841 -6.498 -25.883 1.00 89.56 300 GLY A CA 1
ATOM 2237 C C . GLY A 1 300 ? 23.300 -6.009 -27.254 1.00 89.56 300 GLY A C 1
ATOM 2238 O O . GLY A 1 300 ? 23.074 -4.860 -27.623 1.00 89.56 300 GLY A O 1
ATOM 2239 N N . ARG A 1 301 ? 24.013 -6.854 -28.003 1.00 88.81 301 ARG A N 1
ATOM 2240 C CA . ARG A 1 301 ? 24.581 -6.469 -29.306 1.00 88.81 301 ARG A CA 1
ATOM 2241 C C . ARG A 1 301 ? 23.561 -6.604 -30.427 1.00 88.81 301 ARG A C 1
ATOM 2243 O O . ARG A 1 301 ? 22.790 -7.567 -30.458 1.00 88.81 301 ARG A O 1
ATOM 2250 N N . LEU A 1 302 ? 23.633 -5.695 -31.397 1.00 81.38 302 LEU A N 1
ATOM 2251 C CA . LEU A 1 302 ? 22.818 -5.758 -32.606 1.00 81.38 302 LEU A CA 1
ATOM 2252 C C . LEU A 1 302 ? 23.333 -6.859 -33.552 1.00 81.38 302 LEU A C 1
ATOM 2254 O O . LEU A 1 302 ? 24.102 -6.616 -34.480 1.00 81.38 302 LEU A O 1
ATOM 2258 N N . SER A 1 303 ? 22.910 -8.096 -33.300 1.00 75.31 303 SER A N 1
ATOM 2259 C CA . SER A 1 303 ? 23.295 -9.273 -34.096 1.00 75.31 303 SER A CA 1
ATOM 2260 C C . SER A 1 303 ? 22.333 -9.585 -35.252 1.00 75.31 303 SER A C 1
ATOM 2262 O O . SER A 1 303 ? 22.682 -10.363 -36.138 1.00 75.31 303 SER A O 1
ATOM 2264 N N . GLY A 1 304 ? 21.156 -8.950 -35.292 1.00 78.94 304 GLY A N 1
ATOM 2265 C CA . GLY A 1 304 ? 20.121 -9.171 -36.303 1.00 78.94 304 GLY A CA 1
ATOM 2266 C C . GLY A 1 304 ? 19.118 -8.017 -36.391 1.00 78.94 304 GLY A C 1
ATOM 2267 O O . GLY A 1 304 ? 19.343 -6.949 -35.826 1.00 78.94 304 GLY A O 1
ATOM 2268 N N . LEU A 1 305 ? 18.019 -8.234 -37.121 1.00 78.38 305 LEU A N 1
ATOM 2269 C CA . LEU A 1 305 ? 16.942 -7.245 -37.286 1.00 78.38 305 LEU A CA 1
ATOM 2270 C C . LEU A 1 305 ? 15.945 -7.237 -36.124 1.00 78.38 305 LEU A C 1
ATOM 2272 O O . LEU A 1 305 ? 15.217 -6.268 -35.975 1.00 78.38 305 LEU A O 1
ATOM 2276 N N . SER A 1 306 ? 15.929 -8.274 -35.288 1.00 76.69 306 SER A N 1
ATOM 2277 C CA . SER A 1 306 ? 15.099 -8.316 -34.088 1.00 76.69 306 SER A CA 1
ATOM 2278 C C . SER A 1 306 ? 15.960 -8.560 -32.860 1.00 76.69 306 SER A C 1
ATOM 2280 O O . SER A 1 306 ? 16.922 -9.331 -32.900 1.00 76.69 306 SER A O 1
ATOM 2282 N N . LEU A 1 307 ? 15.601 -7.896 -31.769 1.00 83.69 307 LEU A N 1
ATOM 2283 C CA . LEU A 1 307 ? 16.206 -8.069 -30.464 1.00 83.69 307 LEU A CA 1
ATOM 2284 C C . LEU A 1 307 ? 15.093 -8.200 -29.430 1.00 83.69 307 LEU A C 1
ATOM 2286 O O . LEU A 1 307 ? 14.197 -7.366 -29.368 1.00 83.69 307 LEU A O 1
ATOM 2290 N N . SER A 1 308 ? 15.155 -9.248 -28.611 1.00 81.06 308 SER A N 1
ATOM 2291 C CA . SER A 1 308 ? 14.250 -9.449 -27.478 1.00 81.06 308 SER A CA 1
ATOM 2292 C C . SER A 1 308 ? 15.059 -9.679 -26.210 1.00 81.06 308 SER A C 1
ATOM 2294 O O . SER A 1 308 ? 15.990 -10.484 -26.207 1.00 81.06 308 SER A O 1
ATOM 2296 N N . ALA A 1 309 ? 14.712 -8.976 -25.139 1.00 82.81 309 ALA A N 1
ATOM 2297 C CA . ALA A 1 309 ? 15.403 -9.071 -23.864 1.00 82.81 309 ALA A CA 1
ATOM 2298 C C . ALA A 1 309 ? 14.418 -8.893 -22.705 1.00 82.81 309 ALA A C 1
ATOM 2300 O O . ALA A 1 309 ? 13.639 -7.946 -22.694 1.00 82.81 309 ALA A O 1
ATOM 2301 N N . ARG A 1 310 ? 14.507 -9.780 -21.710 1.00 87.00 310 ARG A N 1
ATOM 2302 C CA . ARG A 1 310 ? 13.993 -9.552 -20.356 1.00 87.00 310 ARG A CA 1
ATOM 2303 C C . ARG A 1 310 ? 15.186 -9.330 -19.455 1.00 87.00 310 ARG A C 1
ATOM 2305 O O . ARG A 1 310 ? 16.002 -10.243 -19.305 1.00 87.00 310 ARG A O 1
ATOM 2312 N N . ARG A 1 311 ? 15.339 -8.134 -18.900 1.00 89.81 311 ARG A N 1
ATOM 2313 C CA . ARG A 1 311 ? 16.489 -7.819 -18.047 1.00 89.81 311 ARG A CA 1
ATOM 2314 C C . ARG A 1 311 ? 16.071 -6.973 -16.864 1.00 89.81 311 ARG A C 1
ATOM 2316 O O . ARG A 1 311 ? 15.083 -6.245 -16.927 1.00 89.81 311 ARG A O 1
ATOM 2323 N N . GLU A 1 312 ? 16.858 -7.105 -15.806 1.00 84.31 312 GLU A N 1
ATOM 2324 C CA . GLU A 1 312 ? 16.728 -6.282 -14.615 1.00 84.31 312 GLU A CA 1
ATOM 2325 C C . GLU A 1 312 ? 16.937 -4.812 -14.973 1.00 84.31 312 GLU A C 1
ATOM 2327 O O . GLU A 1 312 ? 17.862 -4.459 -15.716 1.00 84.31 312 GLU A O 1
ATOM 2332 N N . LEU A 1 313 ? 16.052 -3.968 -14.453 1.00 86.31 313 LEU A N 1
ATOM 2333 C CA . LEU A 1 313 ? 16.150 -2.529 -14.596 1.00 86.31 313 LEU A CA 1
ATOM 2334 C C . LEU A 1 313 ? 17.252 -2.023 -13.668 1.00 86.31 313 LEU A C 1
ATOM 2336 O O . LEU A 1 313 ? 17.167 -2.150 -12.445 1.00 86.31 313 LEU A O 1
ATOM 2340 N N . LYS A 1 314 ? 18.284 -1.402 -14.240 1.00 87.19 314 LYS A N 1
ATOM 2341 C CA . LYS A 1 314 ? 19.262 -0.660 -13.445 1.00 87.19 314 LYS A CA 1
ATOM 2342 C C . LYS A 1 314 ? 18.666 0.705 -13.139 1.00 87.19 314 LYS A C 1
ATOM 2344 O O . LYS A 1 314 ? 18.653 1.573 -14.008 1.00 87.19 314 LYS A O 1
ATOM 2349 N N . ILE A 1 315 ? 18.132 0.853 -11.929 1.00 82.12 315 ILE A N 1
ATOM 2350 C CA . ILE A 1 315 ? 17.538 2.108 -11.462 1.00 82.12 315 ILE A CA 1
ATOM 2351 C C . ILE A 1 315 ? 18.638 3.168 -11.398 1.00 82.12 315 ILE A C 1
ATOM 2353 O O . ILE A 1 315 ? 19.638 2.999 -10.695 1.00 82.12 315 ILE A O 1
ATOM 2357 N N . GLU A 1 316 ? 18.445 4.261 -12.125 1.00 78.88 316 GLU A N 1
ATOM 2358 C CA . GLU A 1 316 ? 19.279 5.447 -11.977 1.00 78.88 316 GLU A CA 1
ATOM 2359 C C . GLU A 1 316 ? 18.675 6.312 -10.870 1.00 78.88 316 GLU A C 1
ATOM 2361 O O . GLU A 1 316 ? 17.454 6.445 -10.756 1.00 78.88 316 GLU A O 1
ATOM 2366 N N . LYS A 1 317 ? 19.515 6.901 -10.010 1.00 70.00 317 LYS A N 1
ATOM 2367 C CA . LYS A 1 317 ? 19.018 7.932 -9.093 1.00 70.00 317 LYS A CA 1
ATOM 2368 C C . LYS A 1 317 ? 18.459 9.058 -9.953 1.00 70.00 317 LYS A C 1
ATOM 2370 O O . LYS A 1 317 ? 19.216 9.633 -10.731 1.00 70.00 317 LYS A O 1
ATOM 2375 N N . SER A 1 318 ? 17.161 9.338 -9.812 1.00 51.50 318 SER A N 1
ATOM 2376 C CA . SER A 1 318 ? 16.487 10.374 -10.595 1.00 51.50 318 SER A CA 1
ATOM 2377 C C . SER A 1 318 ? 17.301 11.674 -10.536 1.00 51.50 318 SER A C 1
ATOM 2379 O O . SER A 1 318 ? 17.484 12.217 -9.443 1.00 51.50 318 SER A O 1
ATOM 2381 N N . PRO A 1 319 ? 17.797 12.193 -11.674 1.00 45.19 319 PRO A N 1
ATOM 2382 C CA . PRO A 1 319 ? 18.476 13.485 -11.704 1.00 45.19 319 PRO A CA 1
ATOM 2383 C C . PRO A 1 319 ? 17.492 14.650 -11.506 1.00 45.19 319 PRO A C 1
ATOM 2385 O O . PRO A 1 319 ? 17.908 15.774 -11.232 1.00 45.19 319 PRO A O 1
ATOM 2388 N N . TYR A 1 320 ? 16.185 14.388 -11.605 1.00 44.41 320 TYR A N 1
ATOM 2389 C CA . TYR A 1 320 ? 15.121 15.351 -11.357 1.00 44.41 320 TYR A CA 1
ATOM 2390 C C . TYR A 1 320 ? 14.715 15.319 -9.881 1.00 44.41 320 TYR A C 1
ATOM 2392 O O . TYR A 1 320 ? 13.666 14.792 -9.511 1.00 44.41 320 TYR A O 1
ATOM 2400 N N . ALA A 1 321 ? 15.541 15.917 -9.022 1.00 44.59 321 ALA A N 1
ATOM 2401 C CA . ALA A 1 321 ? 14.994 16.545 -7.827 1.00 44.59 321 ALA A CA 1
ATOM 2402 C C . ALA A 1 321 ? 14.130 17.712 -8.322 1.00 44.59 321 ALA A C 1
ATOM 2404 O O . ALA A 1 321 ? 14.644 18.624 -8.972 1.00 44.59 321 ALA A O 1
ATOM 2405 N N . ALA A 1 322 ? 12.815 17.656 -8.093 1.00 40.53 322 ALA A N 1
ATOM 2406 C CA . ALA A 1 322 ? 11.951 18.795 -8.376 1.00 40.53 322 ALA A CA 1
ATOM 2407 C C . ALA A 1 322 ? 12.571 20.042 -7.713 1.00 40.53 322 ALA A C 1
ATOM 2409 O O . ALA A 1 322 ? 12.967 19.950 -6.545 1.00 40.53 322 ALA A O 1
ATOM 2410 N N . PRO A 1 323 ? 12.718 21.178 -8.424 1.00 35.59 323 PRO A N 1
ATOM 2411 C CA . PRO A 1 323 ? 13.177 22.400 -7.785 1.00 35.59 323 PRO A CA 1
ATOM 2412 C C . PRO A 1 323 ? 12.245 22.666 -6.608 1.00 35.59 323 PRO A C 1
ATOM 2414 O O . PRO A 1 323 ? 11.024 22.647 -6.776 1.00 35.59 323 PRO A O 1
ATOM 2417 N N . ALA A 1 324 ? 12.821 22.830 -5.414 1.00 35.31 324 ALA A N 1
ATOM 2418 C CA . ALA A 1 324 ? 12.061 23.146 -4.218 1.00 35.31 324 ALA A CA 1
ATOM 2419 C C . ALA A 1 324 ? 11.142 24.322 -4.553 1.00 35.31 324 ALA A C 1
ATOM 2421 O O . ALA A 1 324 ? 11.615 25.397 -4.931 1.00 35.31 324 ALA A O 1
ATOM 2422 N N . ALA A 1 325 ? 9.831 24.090 -4.499 1.00 36.22 325 ALA A N 1
ATOM 2423 C CA . ALA A 1 325 ? 8.864 25.157 -4.634 1.00 36.22 325 ALA A CA 1
ATOM 2424 C C . ALA A 1 325 ? 9.119 26.108 -3.462 1.00 36.22 325 ALA A C 1
ATOM 2426 O O . ALA A 1 325 ? 8.781 25.799 -2.320 1.00 36.22 325 ALA A O 1
ATOM 2427 N N . ASN A 1 326 ? 9.788 27.227 -3.739 1.00 33.16 326 ASN A N 1
ATOM 2428 C CA . ASN A 1 326 ? 9.900 28.329 -2.800 1.00 33.16 326 ASN A CA 1
ATOM 2429 C C . ASN A 1 326 ? 8.482 28.862 -2.591 1.00 33.16 326 ASN A C 1
ATOM 2431 O O . ASN A 1 326 ? 7.973 29.633 -3.402 1.00 33.16 326 ASN A O 1
ATOM 2435 N N . LEU A 1 327 ? 7.828 28.391 -1.532 1.00 39.59 327 LEU A N 1
ATOM 2436 C CA . LEU A 1 327 ? 6.655 29.038 -0.969 1.00 39.59 327 LEU A CA 1
ATOM 2437 C C . LEU A 1 327 ? 7.155 30.315 -0.289 1.00 39.59 327 LEU A C 1
ATOM 2439 O O . LEU A 1 327 ? 7.728 30.261 0.798 1.00 39.59 327 LEU A O 1
ATOM 2443 N N . SER A 1 328 ? 7.019 31.432 -1.002 1.00 41.19 328 SER A N 1
ATOM 2444 C CA . SER A 1 328 ? 7.085 32.793 -0.462 1.00 41.19 328 SER A CA 1
ATOM 2445 C C . SER A 1 328 ? 5.782 33.160 0.229 1.00 41.19 328 SER A C 1
ATOM 2447 O O . SER A 1 328 ? 4.731 32.872 -0.392 1.00 41.19 328 SER A O 1
#

pLDDT: mean 84.41, std 17.18, range [33.16, 98.19]

Solvent-accessible surface area (backbone atoms only — not comparable to full-atom values): 18117 Å² total; per-residue (Å²): 134,83,88,88,91,87,84,89,84,86,88,84,88,80,83,75,78,77,70,74,70,82,69,68,61,46,68,26,83,71,32,50,42,31,38,49,82,48,45,29,39,28,51,87,49,70,35,40,92,46,33,57,75,45,44,42,36,23,36,33,43,37,40,37,36,29,25,30,64,89,79,67,41,60,43,54,70,40,40,45,46,45,22,54,82,92,43,76,54,65,49,85,46,53,42,17,37,94,75,6,33,40,41,36,59,51,76,44,76,53,64,67,52,40,66,46,47,30,35,46,46,66,37,36,45,32,46,76,44,102,49,47,39,36,27,66,47,43,35,32,38,22,70,87,44,59,36,54,80,14,39,40,34,29,73,69,70,48,77,61,94,66,51,41,88,48,89,75,82,90,67,83,79,56,90,85,35,19,59,41,60,63,41,42,38,38,37,41,41,54,57,88,68,32,27,41,42,37,39,36,33,50,47,22,44,25,22,29,41,80,88,64,50,81,44,76,44,78,39,60,51,36,36,22,38,36,39,37,32,39,29,32,45,50,99,93,42,78,42,71,33,32,42,73,43,77,44,77,65,39,42,53,56,93,46,22,39,60,53,71,50,78,27,43,54,70,59,90,76,64,58,85,30,35,32,31,35,43,39,36,43,32,58,63,57,97,75,71,68,56,56,62,43,41,27,42,30,72,60,43,61,50,85,62,57,60,49,73,36,76,35,62,41,47,70,50,81,72,86,74,68,72,77,78,81,80,84,126

Radius of gyration: 29.6 Å; Cα contacts (8 Å, |Δi|>4): 787; chains: 1; bounding box: 64×87×84 Å